Protein AF-A0A523R966-F1 (afdb_monomer_lite)

Foldseek 3Di:
DACVVQQQPQPCVVCVVQVVLCVLCVVVPNVLVPDPLSRDGNVCSLQFLDCDPVRSVVSSVVSVCSVPVVDDDDDDDDPDDDDDPDDDDFPPLVVVLVVLVVLVVLVLVCLVVLLVCLVDDDPVNLVLLVLVLCCLPPSVQVPNVCLCVVQLPVVDDPPDVVSVVLVVLSVVLVVLSVQLVVCSVVVPSVSNSVSSVVNSVSVVSSVCCCVNTNSSSSRVVDDPVSSVVSNVVSVVSCVVVVVVVVSSVVSSVVSVVVD

Secondary structure (DSSP, 8-state):
--THHHHTSBHHHHHHH-HHHHHHHHHTT--TTT-S----BHHHHHHHTT--HHHHHHHHHHHHHHH-TT---------------------HHHHHHHHHHHHHHHHHHHHHHHHHHTTS-HHHHHHHHHHHHHIIIIIIIIIIIHIIIIIIGGGS-TT-HHHHHHHHHHHHHHHHHHHHHHHHHTT-HHHHHHHHHHHHHHHHHHHHHIIIIIHHHHHHHS-HHHHHHHHHHHHHHHHHHHHHHHHHHHHHHHHHHH-

pLDDT: mean 82.78, std 16.22, range [32.69, 98.56]

Sequence (259 aa):
MSIDKYLDCGIKDLLMQFPKIRELLDEIKINCAECSGGTCELRDVIEIHHIGEHDEKIHINKIIEIIYPEKITLMPRSKEKIEAPKNTYHSTPFNKLIDEHKLIKRWLLLIPKIHDFLDEEQDEVIQILSESGDFVSLYVDKYHQVKEEEHVFSVLDQKLEILKTMADEHERIRFHAEILLDAIEDNVRTAIKESLNIYKVLLSEHIIKEEEVLFPWIERHLSAAQKDDLNLKFIELETESLVLDEKYNALIEKLEKLL

Radius of gyration: 21.76 Å; chains: 1; bounding box: 48×51×62 Å

Structure (mmCIF, N/CA/C/O backbone):
data_AF-A0A523R966-F1
#
_entry.id   AF-A0A523R966-F1
#
loop_
_atom_site.group_PDB
_atom_site.id
_atom_site.type_symbol
_atom_site.label_atom_id
_atom_site.label_alt_id
_atom_site.label_comp_id
_atom_site.label_asym_id
_atom_site.label_entity_id
_atom_site.label_seq_id
_atom_site.pdbx_PDB_ins_code
_atom_site.Cartn_x
_atom_site.Cartn_y
_atom_site.Cartn_z
_atom_site.occupancy
_atom_site.B_iso_or_equiv
_atom_site.auth_seq_id
_atom_site.auth_comp_id
_atom_site.auth_asym_id
_atom_site.auth_atom_id
_atom_site.pdbx_PDB_model_num
ATOM 1 N N . MET A 1 1 ? 10.795 -21.083 -35.564 1.00 53.41 1 MET A N 1
ATOM 2 C CA . MET A 1 1 ? 9.495 -20.398 -35.397 1.00 53.41 1 MET A CA 1
ATOM 3 C C . MET A 1 1 ? 9.601 -19.610 -34.118 1.00 53.41 1 MET A C 1
ATOM 5 O O . MET A 1 1 ? 10.226 -20.119 -33.197 1.00 53.41 1 MET A O 1
ATOM 9 N N . SER A 1 2 ? 9.093 -18.382 -34.116 1.00 66.12 2 SER A N 1
ATOM 10 C CA . SER A 1 2 ? 9.282 -17.465 -32.996 1.00 66.12 2 SER A CA 1
ATOM 11 C C . SER A 1 2 ? 8.195 -17.629 -31.936 1.00 66.12 2 SER A C 1
ATOM 13 O O . SER A 1 2 ? 7.084 -18.074 -32.246 1.00 66.12 2 SER A O 1
ATOM 15 N N . ILE A 1 3 ? 8.530 -17.254 -30.703 1.00 74.38 3 ILE A N 1
ATOM 16 C CA . ILE A 1 3 ? 7.577 -17.094 -29.603 1.00 74.38 3 ILE A CA 1
ATOM 17 C C . ILE A 1 3 ? 6.657 -15.883 -29.821 1.00 74.38 3 ILE A C 1
ATOM 19 O O . ILE A 1 3 ? 5.616 -15.822 -29.185 1.00 74.38 3 ILE A O 1
ATOM 23 N N . ASP A 1 4 ? 6.980 -14.991 -30.770 1.00 74.12 4 ASP A N 1
ATOM 24 C CA . ASP A 1 4 ? 6.290 -13.714 -31.040 1.00 74.12 4 ASP A CA 1
ATOM 25 C C . ASP A 1 4 ? 4.760 -13.800 -31.053 1.00 74.12 4 ASP A C 1
ATOM 27 O O . ASP A 1 4 ? 4.089 -12.910 -30.551 1.00 74.12 4 ASP A O 1
ATOM 31 N N . LYS A 1 5 ? 4.186 -14.893 -31.578 1.00 78.38 5 LYS A N 1
ATOM 32 C CA . LYS A 1 5 ? 2.726 -15.087 -31.623 1.00 78.38 5 LYS A CA 1
ATOM 33 C C . LYS A 1 5 ? 2.080 -15.201 -30.228 1.00 78.38 5 LYS A C 1
ATOM 35 O O . LYS A 1 5 ? 0.884 -14.970 -30.100 1.00 78.38 5 LYS A O 1
ATOM 40 N N . TYR A 1 6 ? 2.848 -15.606 -29.223 1.00 79.44 6 TYR A N 1
ATOM 41 C CA . TYR A 1 6 ? 2.395 -15.830 -27.851 1.00 79.44 6 TYR A CA 1
ATOM 42 C C . TYR A 1 6 ? 2.819 -14.719 -26.892 1.00 79.44 6 TYR A C 1
ATOM 44 O O . TYR A 1 6 ? 2.379 -14.744 -25.748 1.00 79.44 6 TYR A O 1
ATOM 52 N N . LEU A 1 7 ? 3.655 -13.768 -27.331 1.00 77.19 7 LEU A N 1
ATOM 53 C CA . LEU A 1 7 ? 4.107 -12.662 -26.481 1.00 77.19 7 LEU A CA 1
ATOM 54 C C . LEU A 1 7 ? 2.932 -11.821 -25.978 1.00 77.19 7 LEU A C 1
ATOM 56 O O . LEU A 1 7 ? 2.942 -11.436 -24.818 1.00 77.19 7 LEU A O 1
ATOM 60 N N . ASP A 1 8 ? 1.911 -11.643 -26.816 1.00 80.75 8 ASP A N 1
ATOM 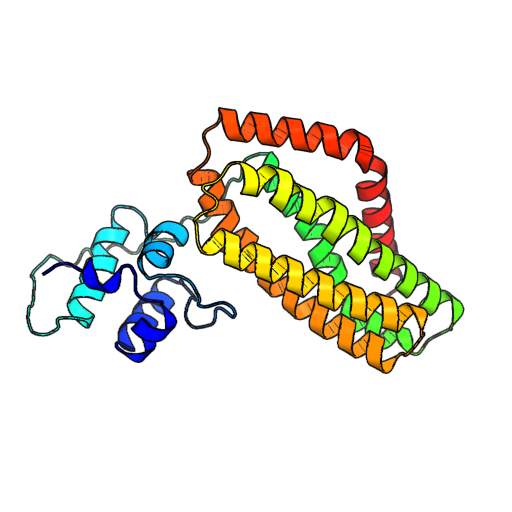61 C CA . ASP A 1 8 ? 0.718 -10.834 -26.524 1.00 80.75 8 ASP A CA 1
ATOM 62 C C . ASP A 1 8 ? -0.442 -11.687 -25.966 1.00 80.75 8 ASP A C 1
ATOM 64 O O . ASP A 1 8 ? -1.598 -11.275 -25.946 1.00 80.75 8 ASP A O 1
ATOM 68 N N . CYS A 1 9 ? -0.183 -12.947 -25.594 1.00 80.88 9 CYS A N 1
ATOM 69 C CA . CYS A 1 9 ? -1.191 -13.795 -24.960 1.00 80.88 9 CYS A CA 1
ATOM 70 C C . CYS A 1 9 ? -1.189 -13.578 -23.447 1.00 80.88 9 CYS A C 1
ATOM 72 O O . CYS A 1 9 ? -0.128 -13.594 -22.819 1.00 80.88 9 CYS A O 1
ATOM 74 N N . GLY A 1 10 ? -2.384 -13.486 -22.859 1.00 83.25 10 GLY A N 1
ATOM 75 C CA . GLY A 1 10 ? -2.555 -13.464 -21.410 1.00 83.25 10 GLY A CA 1
ATOM 76 C C . GLY A 1 10 ? -1.971 -14.719 -20.761 1.00 83.25 10 GLY A C 1
ATOM 77 O O . GLY A 1 10 ? -2.195 -15.846 -21.224 1.00 83.25 10 GLY A O 1
ATOM 78 N N . ILE A 1 11 ? -1.221 -14.539 -19.674 1.00 82.19 11 ILE A N 1
ATOM 79 C CA . ILE A 1 11 ? -0.453 -15.627 -19.067 1.00 82.19 11 ILE A CA 1
ATOM 80 C C . ILE A 1 11 ? -1.355 -16.771 -18.591 1.00 82.19 11 ILE A C 1
ATOM 82 O O . ILE A 1 11 ? -1.025 -17.934 -18.805 1.00 82.19 11 ILE A O 1
ATOM 86 N N . LYS A 1 12 ? -2.538 -16.481 -18.033 1.00 81.69 12 LYS A N 1
ATOM 87 C CA . LYS A 1 12 ? -3.487 -17.516 -17.581 1.00 81.69 12 LYS A CA 1
ATOM 88 C C . LYS A 1 12 ? -3.983 -18.394 -18.737 1.00 81.69 12 LYS A C 1
ATOM 90 O O . LYS A 1 12 ? -4.021 -19.617 -18.595 1.00 81.69 12 LYS A O 1
ATOM 95 N N . ASP A 1 13 ? -4.279 -17.802 -19.892 1.00 82.38 13 ASP A N 1
ATOM 96 C CA . ASP A 1 13 ? -4.692 -18.544 -21.090 1.00 82.38 13 ASP A CA 1
ATOM 97 C C . ASP A 1 13 ? -3.561 -19.410 -21.639 1.00 82.38 13 ASP A C 1
ATOM 99 O O . ASP A 1 13 ? -3.782 -20.551 -22.059 1.00 82.38 13 ASP A O 1
ATOM 103 N N . LEU A 1 14 ? -2.333 -18.892 -21.591 1.00 83.50 14 LEU A N 1
ATOM 104 C CA . LEU A 1 14 ? -1.149 -19.631 -21.999 1.00 83.50 14 LEU A CA 1
ATOM 105 C C . LEU A 1 14 ? -0.873 -20.819 -21.066 1.00 83.50 14 LEU A C 1
ATOM 107 O O . LEU A 1 14 ? -0.573 -21.909 -21.548 1.00 83.50 14 LEU A O 1
ATOM 111 N N . LEU A 1 15 ? -1.030 -20.644 -19.751 1.00 84.25 15 LEU A N 1
ATOM 112 C CA . LEU A 1 15 ? -0.873 -21.715 -18.761 1.00 84.25 15 LEU A CA 1
ATOM 113 C C . LEU A 1 15 ? -1.950 -22.802 -18.895 1.00 84.25 15 LEU A C 1
ATOM 115 O O . LEU A 1 15 ? -1.654 -23.978 -18.683 1.00 84.25 15 LEU A O 1
ATOM 119 N N . MET A 1 16 ? -3.176 -22.442 -19.292 1.00 83.00 16 MET A N 1
ATOM 120 C CA . MET A 1 16 ? -4.228 -23.418 -19.606 1.00 83.00 16 MET A CA 1
ATOM 121 C C . MET A 1 16 ? -3.904 -24.230 -20.866 1.00 83.00 16 MET A C 1
ATOM 123 O O . MET A 1 16 ? -4.125 -25.441 -20.896 1.00 83.00 16 MET A O 1
ATOM 127 N N . GLN A 1 17 ? -3.362 -23.579 -21.899 1.00 84.44 17 GLN A N 1
ATOM 128 C CA . GLN A 1 17 ? -2.974 -24.238 -23.151 1.00 84.44 17 GLN A CA 1
ATOM 129 C C . GLN A 1 17 ? -1.703 -25.084 -23.002 1.00 84.44 17 GLN A C 1
ATOM 131 O O . GLN A 1 17 ? -1.598 -26.156 -23.600 1.00 84.44 17 GLN A O 1
ATOM 136 N N . PHE A 1 18 ? -0.754 -24.633 -22.180 1.00 85.38 18 PHE A N 1
ATOM 137 C CA . PHE A 1 18 ? 0.543 -25.271 -21.975 1.00 85.38 18 PHE A CA 1
ATOM 138 C C . PHE A 1 18 ? 0.865 -25.406 -20.474 1.00 85.38 18 PHE A C 1
ATOM 140 O O . PHE A 1 18 ? 1.711 -24.675 -19.955 1.00 85.38 18 PHE A O 1
ATOM 147 N N . PRO A 1 19 ? 0.277 -26.389 -19.763 1.00 85.00 19 PRO A N 1
ATOM 148 C CA . PRO A 1 19 ? 0.449 -26.536 -18.312 1.00 85.00 19 PRO A CA 1
ATOM 149 C C . PRO A 1 19 ? 1.903 -26.675 -17.846 1.00 85.00 19 PRO A C 1
ATOM 151 O O . PRO A 1 19 ? 2.242 -26.249 -16.750 1.00 85.00 19 PRO A O 1
ATOM 154 N N . LYS A 1 20 ? 2.794 -27.206 -18.693 1.00 82.88 20 LYS A N 1
ATOM 155 C CA . LYS A 1 20 ? 4.232 -27.317 -18.393 1.00 82.88 20 LYS A CA 1
ATOM 156 C C . LYS A 1 20 ? 4.949 -25.969 -18.282 1.00 82.88 20 LYS A C 1
ATOM 158 O O . LYS A 1 20 ? 6.009 -25.905 -17.671 1.00 82.88 20 LYS A O 1
ATOM 163 N N . ILE A 1 21 ? 4.396 -24.898 -18.859 1.00 81.50 21 ILE A N 1
ATOM 164 C CA . ILE A 1 21 ? 4.927 -23.545 -18.651 1.00 81.50 21 ILE A CA 1
ATOM 165 C C . ILE A 1 21 ? 4.756 -23.151 -17.180 1.00 81.50 21 ILE A C 1
ATOM 167 O O . ILE A 1 21 ? 5.641 -22.506 -16.636 1.00 81.50 21 ILE A O 1
ATOM 171 N N . ARG A 1 22 ? 3.688 -23.606 -16.507 1.00 79.75 22 ARG A N 1
ATOM 172 C CA . ARG A 1 22 ? 3.477 -23.345 -15.078 1.00 79.75 22 ARG A CA 1
ATOM 173 C C . ARG A 1 22 ? 4.619 -23.898 -14.237 1.00 79.75 22 ARG A C 1
ATOM 175 O O . ARG A 1 22 ? 5.215 -23.157 -13.476 1.00 79.75 22 ARG A O 1
ATOM 182 N N . GLU A 1 23 ? 4.956 -25.169 -14.444 1.00 79.25 23 GLU A N 1
ATOM 183 C CA . GLU A 1 23 ? 6.054 -25.832 -13.728 1.00 79.25 23 GLU A CA 1
ATOM 184 C C . GLU A 1 23 ? 7.379 -25.087 -13.932 1.00 79.25 23 GLU A C 1
ATOM 186 O O . GLU A 1 23 ? 8.130 -24.881 -12.984 1.00 79.25 23 GLU A O 1
ATOM 191 N N . LEU A 1 24 ? 7.641 -24.624 -15.160 1.00 78.31 24 LEU A N 1
ATOM 192 C CA . LEU A 1 24 ? 8.830 -23.834 -15.466 1.00 78.31 24 LEU A CA 1
ATOM 193 C C . LEU A 1 24 ? 8.841 -22.485 -14.735 1.00 78.31 24 LEU A C 1
ATOM 195 O O . LEU A 1 24 ? 9.894 -22.096 -14.239 1.00 78.31 24 LEU A O 1
ATOM 199 N N . LEU A 1 25 ? 7.710 -21.773 -14.692 1.00 76.62 25 LEU A N 1
ATOM 200 C CA . LEU A 1 25 ? 7.591 -20.495 -13.985 1.00 76.62 25 LEU A CA 1
ATOM 201 C C . LEU A 1 25 ? 7.743 -20.680 -12.466 1.00 76.62 25 LEU A C 1
ATOM 203 O O . LEU A 1 25 ? 8.483 -19.926 -11.836 1.00 76.62 25 LEU A O 1
ATOM 207 N N . ASP A 1 26 ? 7.150 -21.734 -11.901 1.00 75.44 26 ASP A N 1
ATOM 208 C CA . ASP A 1 26 ? 7.287 -22.087 -10.484 1.00 75.44 26 ASP A CA 1
ATOM 209 C C . ASP A 1 26 ? 8.757 -22.427 -10.135 1.00 75.44 26 ASP A C 1
ATOM 211 O O . ASP A 1 26 ? 9.286 -21.974 -9.116 1.00 75.44 26 ASP A O 1
ATOM 215 N N . GLU A 1 27 ? 9.468 -23.164 -11.005 1.00 74.38 27 GLU A N 1
ATOM 216 C CA . GLU A 1 27 ? 10.897 -23.499 -10.838 1.00 74.38 27 GLU A CA 1
ATOM 217 C C . GLU A 1 27 ? 11.798 -22.259 -10.756 1.00 74.38 27 GLU A C 1
ATOM 219 O O . GLU A 1 27 ? 12.788 -22.252 -10.017 1.00 74.38 27 GLU A O 1
ATOM 224 N N . ILE A 1 28 ? 11.459 -21.213 -11.510 1.00 71.12 28 ILE A N 1
ATOM 225 C CA . ILE A 1 28 ? 12.211 -19.951 -11.564 1.00 71.12 28 ILE A CA 1
ATOM 226 C C . ILE A 1 28 ? 11.629 -18.890 -10.621 1.00 71.12 28 ILE A C 1
ATOM 228 O O . ILE A 1 28 ? 12.075 -17.745 -10.642 1.00 71.12 28 ILE A O 1
ATOM 232 N N . LYS A 1 29 ? 10.696 -19.295 -9.744 1.00 69.62 29 LYS A N 1
ATOM 233 C CA . LYS A 1 29 ? 10.049 -18.478 -8.705 1.00 69.62 29 LYS A CA 1
ATOM 234 C C . LYS A 1 29 ? 9.235 -17.300 -9.241 1.00 69.62 29 LYS A C 1
ATOM 236 O O . LYS A 1 29 ? 9.132 -16.262 -8.592 1.00 69.62 29 LYS A O 1
ATOM 241 N N . ILE A 1 30 ? 8.639 -17.471 -10.414 1.00 71.75 30 ILE A N 1
ATOM 242 C CA . ILE A 1 30 ? 7.684 -16.534 -10.997 1.00 71.75 30 ILE A CA 1
ATOM 243 C C . ILE A 1 30 ? 6.276 -17.079 -10.739 1.00 71.75 30 ILE A C 1
ATOM 245 O O . ILE A 1 30 ? 5.761 -17.909 -11.484 1.00 71.75 30 ILE A O 1
ATOM 249 N N . ASN A 1 31 ? 5.624 -16.595 -9.681 1.00 66.75 31 ASN A N 1
ATOM 250 C CA . ASN A 1 31 ? 4.317 -17.099 -9.238 1.00 66.75 31 ASN A CA 1
ATOM 251 C C . ASN A 1 31 ? 3.131 -16.477 -10.007 1.00 66.75 31 ASN A C 1
ATOM 253 O O . ASN A 1 31 ? 2.102 -16.127 -9.429 1.00 66.75 31 ASN A O 1
ATOM 257 N N . CYS A 1 32 ? 3.227 -16.351 -11.335 1.00 68.88 32 CYS A N 1
ATOM 258 C CA . CYS A 1 32 ? 2.138 -15.795 -12.154 1.00 68.88 32 CYS A CA 1
ATOM 259 C C . CYS A 1 32 ? 0.856 -16.643 -12.109 1.00 68.88 32 CYS A C 1
ATOM 261 O O . CYS A 1 32 ? -0.232 -16.130 -12.363 1.00 68.88 32 CYS A O 1
ATOM 263 N N . ALA A 1 33 ? 0.965 -17.934 -11.785 1.00 60.59 33 ALA A N 1
ATOM 264 C CA . ALA A 1 33 ? -0.179 -18.838 -11.720 1.00 60.59 33 ALA A CA 1
ATOM 265 C C . ALA A 1 33 ? -1.060 -18.636 -10.476 1.00 60.59 33 ALA A C 1
ATOM 267 O O . ALA A 1 33 ? -2.240 -18.982 -10.505 1.00 60.59 33 ALA A O 1
ATOM 268 N N . GLU A 1 34 ? -0.494 -18.083 -9.402 1.00 60.97 34 GLU A N 1
ATOM 269 C CA . GLU A 1 34 ? -1.201 -17.762 -8.154 1.00 60.97 34 GLU A CA 1
ATOM 270 C C . GLU A 1 34 ? -1.518 -16.263 -8.045 1.00 60.97 34 GLU A C 1
ATOM 272 O O . GLU A 1 34 ? -2.187 -15.832 -7.111 1.00 60.97 34 GLU A O 1
ATOM 277 N N . CYS A 1 35 ? -1.100 -15.465 -9.034 1.00 65.31 35 CYS A N 1
ATOM 278 C CA . CYS A 1 35 ? -1.387 -14.040 -9.091 1.00 65.31 35 CYS A CA 1
ATOM 279 C C . CYS A 1 35 ? -2.896 -13.784 -9.267 1.00 65.31 35 CYS A C 1
ATOM 281 O O . CYS A 1 35 ? -3.527 -14.203 -10.252 1.00 65.31 35 CYS A O 1
ATOM 283 N N . SER A 1 36 ? -3.469 -13.052 -8.308 1.00 56.34 36 SER A N 1
ATOM 284 C CA . SER A 1 36 ? -4.887 -12.692 -8.266 1.00 56.34 36 SER A CA 1
ATOM 285 C C . SER A 1 36 ? -5.320 -11.877 -9.494 1.00 56.34 36 SER A C 1
ATOM 287 O O . SER A 1 36 ? -6.385 -12.161 -10.043 1.00 56.34 36 SER A O 1
ATOM 289 N N . GLY A 1 37 ? -4.457 -10.999 -10.021 1.00 60.28 37 GLY A N 1
ATOM 290 C CA . GLY A 1 37 ? -4.681 -10.280 -11.284 1.00 60.28 37 GLY A CA 1
ATOM 291 C C . GLY A 1 37 ? -4.644 -11.215 -12.497 1.00 60.28 37 GLY A C 1
ATOM 292 O O . GLY A 1 37 ? -5.665 -11.530 -13.105 1.00 60.28 37 GLY A O 1
ATOM 293 N N . GLY A 1 38 ? -3.470 -11.760 -12.824 1.00 61.53 38 GLY A N 1
ATOM 294 C CA . GLY A 1 38 ? -3.274 -12.659 -13.975 1.00 61.53 38 GLY A CA 1
ATOM 295 C C . GLY A 1 38 ? -3.717 -12.093 -15.327 1.00 61.53 38 GLY A C 1
ATOM 296 O O . GLY A 1 38 ? -4.099 -12.856 -16.213 1.00 61.53 38 GLY A O 1
ATOM 297 N N . THR A 1 39 ? -3.674 -10.772 -15.441 1.00 70.19 39 THR A N 1
ATOM 298 C CA . THR A 1 39 ? -3.916 -9.961 -16.639 1.00 70.19 39 THR A CA 1
ATOM 299 C C . THR A 1 39 ? -2.656 -9.787 -17.485 1.00 70.19 39 THR A C 1
ATOM 301 O O . THR A 1 39 ? -2.770 -9.435 -18.651 1.00 70.19 39 THR A O 1
ATOM 304 N N . CYS A 1 40 ? -1.473 -10.065 -16.927 1.00 73.81 40 CYS A N 1
ATOM 305 C CA . CYS A 1 40 ? -0.193 -9.882 -17.609 1.00 73.81 40 CYS A CA 1
ATOM 306 C C . CYS A 1 40 ? -0.101 -10.694 -18.906 1.00 73.81 40 CYS A C 1
ATOM 308 O O . CYS A 1 40 ? -0.476 -11.875 -18.944 1.00 73.81 40 CYS A O 1
ATOM 310 N N . GLU A 1 41 ? 0.481 -10.090 -19.939 1.00 83.25 41 GLU A N 1
ATOM 311 C CA . GLU A 1 41 ? 0.877 -10.798 -21.151 1.00 83.25 41 GLU A CA 1
ATOM 312 C C . GLU A 1 41 ? 2.196 -11.556 -20.927 1.00 83.25 41 GLU A C 1
ATOM 314 O O . GLU A 1 41 ? 2.965 -11.271 -20.005 1.00 83.25 41 GLU A O 1
ATOM 319 N N . LEU A 1 42 ? 2.502 -12.539 -21.777 1.00 78.38 42 LEU A N 1
ATOM 320 C CA . LEU A 1 42 ? 3.764 -13.279 -21.678 1.00 78.38 42 LEU A CA 1
ATOM 321 C C . LEU A 1 42 ? 4.994 -12.362 -21.794 1.00 78.38 42 LEU A C 1
ATOM 323 O O . LEU A 1 42 ? 5.988 -12.601 -21.107 1.00 78.38 42 LEU A O 1
ATOM 327 N N . ARG A 1 43 ? 4.935 -11.322 -22.639 1.00 75.81 43 ARG A N 1
ATOM 328 C CA . ARG A 1 43 ? 5.999 -10.307 -22.735 1.00 75.81 43 ARG A CA 1
ATOM 329 C C . ARG A 1 43 ? 6.264 -9.630 -21.394 1.00 75.81 43 ARG A C 1
ATOM 331 O O . ARG A 1 43 ? 7.419 -9.528 -20.993 1.00 75.81 43 ARG A O 1
ATOM 338 N N . ASP A 1 44 ? 5.200 -9.280 -20.677 1.00 75.06 44 ASP A N 1
ATOM 339 C CA . ASP A 1 44 ? 5.279 -8.614 -19.382 1.00 75.06 44 ASP A CA 1
ATOM 340 C C . ASP A 1 44 ? 5.883 -9.566 -18.357 1.00 75.06 44 ASP A C 1
ATOM 342 O O . ASP A 1 44 ? 6.736 -9.181 -17.567 1.00 75.06 44 ASP A O 1
ATOM 346 N N . VAL A 1 45 ? 5.518 -10.850 -18.408 1.00 74.75 45 VAL A N 1
ATOM 347 C CA . VAL A 1 45 ? 6.089 -11.849 -17.500 1.00 74.75 45 VAL A CA 1
ATOM 348 C C . VAL A 1 45 ? 7.605 -11.979 -17.682 1.00 74.75 45 VAL A C 1
ATOM 350 O O . VAL A 1 45 ? 8.338 -12.074 -16.698 1.00 74.75 45 VAL A O 1
ATOM 353 N N . ILE A 1 46 ? 8.080 -11.961 -18.929 1.00 72.12 46 ILE A N 1
ATOM 354 C CA . ILE A 1 46 ? 9.508 -12.063 -19.260 1.00 72.12 46 ILE A CA 1
ATOM 355 C C . ILE A 1 46 ? 10.259 -10.785 -18.856 1.00 72.12 46 ILE A C 1
ATOM 357 O O . ILE A 1 46 ? 11.325 -10.867 -18.243 1.00 72.12 46 ILE A O 1
ATOM 361 N N . GLU A 1 47 ? 9.700 -9.614 -19.171 1.00 71.75 47 GLU A N 1
ATOM 362 C CA . GLU A 1 47 ? 10.345 -8.316 -18.951 1.00 71.75 47 GLU A CA 1
ATOM 363 C C . GLU A 1 47 ? 10.332 -7.892 -17.471 1.00 71.75 47 GLU A C 1
ATOM 365 O O . GLU A 1 47 ? 11.336 -7.403 -16.940 1.00 71.75 47 GLU A O 1
ATOM 370 N N . ILE A 1 48 ? 9.211 -8.104 -16.779 1.00 68.25 48 ILE A N 1
ATOM 371 C CA . ILE A 1 48 ? 8.976 -7.573 -15.433 1.00 68.25 48 ILE A CA 1
ATOM 372 C C . ILE A 1 48 ? 9.668 -8.425 -14.368 1.00 68.25 48 ILE A C 1
ATOM 374 O O . ILE A 1 48 ? 10.394 -7.894 -13.521 1.00 68.25 48 ILE A O 1
ATOM 378 N N . HIS A 1 49 ? 9.528 -9.751 -14.443 1.00 65.00 49 HIS A N 1
ATOM 379 C CA . HIS A 1 49 ? 10.057 -10.663 -13.422 1.00 65.00 49 HIS A CA 1
ATOM 380 C C . HIS A 1 49 ? 11.555 -10.973 -13.559 1.00 65.00 49 HIS A C 1
ATOM 382 O O . HIS A 1 49 ? 12.089 -11.765 -12.787 1.00 65.00 49 HIS A O 1
ATOM 388 N N . HIS A 1 50 ? 12.238 -10.327 -14.506 1.00 62.81 50 HIS A N 1
ATOM 389 C CA . HIS A 1 50 ? 13.687 -10.375 -14.690 1.00 62.81 50 HIS A CA 1
ATOM 390 C C . HIS A 1 50 ? 14.289 -11.772 -14.586 1.00 62.81 50 HIS A C 1
ATOM 392 O O . HIS A 1 50 ? 15.067 -12.113 -13.691 1.00 62.81 50 HIS A O 1
ATOM 398 N N . ILE A 1 51 ? 13.992 -12.557 -15.604 1.00 56.78 51 ILE A N 1
ATOM 399 C CA . ILE A 1 51 ? 14.868 -13.646 -15.971 1.00 56.78 51 ILE A CA 1
ATOM 400 C C . ILE A 1 51 ? 16.134 -12.970 -16.538 1.00 56.78 51 ILE A C 1
ATOM 402 O O . ILE A 1 51 ? 16.045 -12.345 -17.586 1.00 56.78 51 ILE A O 1
ATOM 406 N N . GLY A 1 52 ? 17.280 -12.985 -15.843 1.00 50.19 52 GLY A N 1
ATOM 407 C CA . GLY A 1 52 ? 18.478 -12.223 -16.259 1.00 50.19 52 GLY A CA 1
ATOM 408 C C . GLY A 1 52 ? 18.875 -12.448 -17.731 1.00 50.19 52 GLY A C 1
ATOM 409 O O . GLY A 1 52 ? 18.565 -13.494 -18.280 1.00 50.19 52 GLY A O 1
ATOM 410 N N . GLU A 1 53 ? 19.587 -11.523 -18.394 1.00 47.91 53 GLU A N 1
ATOM 411 C CA . GLU A 1 53 ? 19.812 -11.554 -19.868 1.00 47.91 53 GLU A CA 1
ATOM 412 C C . GLU A 1 53 ? 20.336 -12.898 -20.434 1.00 47.91 53 GLU A C 1
ATOM 414 O O . GLU A 1 53 ? 20.063 -13.269 -21.581 1.00 47.91 53 GLU A O 1
ATOM 419 N N . HIS A 1 54 ? 21.119 -13.640 -19.645 1.00 47.75 54 HIS A N 1
ATOM 420 C CA . HIS A 1 54 ? 21.602 -14.974 -20.010 1.00 47.75 54 HIS A CA 1
ATOM 421 C C . HIS A 1 54 ? 20.536 -16.067 -19.803 1.00 47.75 54 HIS A C 1
ATOM 423 O O . HIS A 1 54 ? 20.447 -17.017 -20.584 1.00 47.75 54 HIS A O 1
ATOM 429 N N . ASP A 1 55 ? 19.699 -15.911 -18.783 1.00 58.09 55 ASP A N 1
ATOM 430 C CA . ASP A 1 55 ? 18.621 -16.820 -18.409 1.00 58.09 55 ASP A CA 1
ATOM 431 C C . ASP A 1 55 ? 17.365 -16.594 -19.262 1.00 58.09 55 ASP A C 1
ATOM 433 O O . ASP A 1 55 ? 16.636 -17.547 -19.536 1.00 58.09 55 ASP A O 1
ATOM 437 N N . GLU A 1 56 ? 17.147 -15.371 -19.761 1.00 61.31 56 GLU A N 1
ATOM 438 C CA . GLU A 1 56 ? 15.981 -14.984 -20.559 1.00 61.31 56 GLU A CA 1
ATOM 439 C C . GLU A 1 56 ? 15.923 -15.839 -21.823 1.00 61.31 56 GLU A C 1
ATOM 441 O O . GLU A 1 56 ? 14.929 -16.504 -22.108 1.00 61.31 56 GLU A O 1
ATOM 446 N N . LYS A 1 57 ? 17.059 -15.949 -22.521 1.00 65.00 57 LYS A N 1
ATOM 447 C CA . LYS A 1 57 ? 17.202 -16.817 -23.695 1.00 65.00 57 LYS A CA 1
ATOM 448 C C . LYS A 1 57 ? 16.993 -18.286 -23.348 1.00 65.00 57 LYS A C 1
ATOM 450 O O . LYS A 1 57 ? 16.418 -19.019 -24.149 1.00 65.00 57 LYS A O 1
ATOM 455 N N . ILE A 1 58 ? 17.454 -18.740 -22.182 1.00 65.56 58 ILE A N 1
ATOM 456 C CA . ILE A 1 58 ? 17.281 -20.132 -21.749 1.00 65.56 58 ILE A CA 1
ATOM 457 C C . ILE A 1 58 ? 15.801 -20.416 -21.487 1.00 65.56 58 ILE A C 1
ATOM 459 O O . ILE A 1 58 ? 15.293 -21.444 -21.929 1.00 65.56 58 ILE A O 1
ATOM 463 N N . HIS A 1 59 ? 15.097 -19.531 -20.787 1.00 71.06 59 HIS A N 1
ATOM 464 C CA . HIS A 1 59 ? 13.698 -19.734 -20.421 1.00 71.06 59 HIS A CA 1
ATOM 465 C C . HIS A 1 59 ? 12.762 -19.522 -21.612 1.00 71.06 59 HIS A C 1
ATOM 467 O O . HIS A 1 59 ? 11.892 -20.362 -21.822 1.00 71.06 59 HIS A O 1
ATOM 473 N N . ILE A 1 60 ? 13.012 -18.529 -22.475 1.00 72.44 60 ILE A N 1
ATOM 474 C CA . ILE A 1 60 ? 12.322 -18.389 -23.768 1.00 72.44 60 ILE A CA 1
ATOM 475 C C . ILE A 1 60 ? 12.495 -19.662 -24.601 1.00 72.44 60 ILE A C 1
ATOM 477 O O . ILE A 1 60 ? 11.517 -20.182 -25.136 1.00 72.44 60 ILE A O 1
ATOM 481 N N . ASN A 1 61 ? 13.707 -20.224 -24.671 1.00 71.69 61 ASN A N 1
ATOM 482 C CA . ASN A 1 61 ? 13.934 -21.474 -25.397 1.00 71.69 61 ASN A CA 1
ATOM 483 C C . ASN A 1 61 ? 13.201 -22.664 -24.763 1.00 71.69 61 ASN A C 1
ATOM 485 O O . ASN A 1 61 ? 12.599 -23.447 -25.492 1.00 71.69 61 ASN A O 1
ATOM 489 N N . LYS A 1 62 ? 13.175 -22.784 -23.429 1.00 75.19 62 LYS A N 1
ATOM 490 C CA . LYS A 1 62 ? 12.380 -23.818 -22.741 1.00 75.19 62 LYS A CA 1
ATOM 491 C C . LYS A 1 62 ? 10.877 -23.658 -23.007 1.00 75.19 62 LYS A C 1
ATOM 493 O O . LYS A 1 62 ? 10.194 -24.653 -23.233 1.00 75.19 62 LYS A O 1
ATOM 498 N N . ILE A 1 63 ? 10.360 -22.427 -23.038 1.00 77.00 63 ILE A N 1
ATOM 499 C CA . ILE A 1 63 ? 8.962 -22.149 -23.405 1.00 77.00 63 ILE A CA 1
ATOM 500 C C . ILE A 1 63 ? 8.706 -22.558 -24.863 1.00 77.00 63 ILE A C 1
ATOM 502 O O . ILE A 1 63 ? 7.719 -23.233 -25.150 1.00 77.00 63 ILE A O 1
ATOM 506 N N . ILE A 1 64 ? 9.620 -22.233 -25.782 1.00 77.38 64 ILE A N 1
ATOM 507 C CA . ILE A 1 64 ? 9.553 -22.660 -27.187 1.00 77.38 64 ILE A CA 1
ATOM 508 C C . ILE A 1 64 ? 9.555 -24.191 -27.304 1.00 77.38 64 ILE A C 1
ATOM 510 O O . ILE A 1 64 ? 8.774 -24.723 -28.089 1.00 77.38 64 ILE A O 1
ATOM 514 N N . GLU A 1 65 ? 10.375 -24.908 -26.530 1.00 79.31 65 GLU A N 1
ATOM 515 C CA . GLU A 1 65 ? 10.393 -26.381 -26.503 1.00 79.31 65 GLU A CA 1
ATOM 516 C C . GLU A 1 65 ? 9.069 -26.972 -26.005 1.00 79.31 65 GLU A C 1
ATOM 518 O O . GLU A 1 65 ? 8.595 -27.970 -26.549 1.00 79.31 65 GLU A O 1
ATOM 523 N N . ILE A 1 66 ? 8.444 -26.348 -25.001 1.00 81.12 66 ILE A N 1
ATOM 524 C CA . ILE A 1 66 ? 7.136 -26.769 -24.485 1.00 81.12 66 ILE A CA 1
ATOM 525 C C . ILE A 1 66 ? 6.036 -26.556 -25.536 1.00 81.12 66 ILE A C 1
ATOM 527 O O . ILE A 1 66 ? 5.190 -27.433 -25.719 1.00 81.12 66 ILE A O 1
ATOM 531 N N . ILE A 1 67 ? 6.056 -25.417 -26.236 1.00 80.00 67 ILE A N 1
ATOM 532 C CA . ILE A 1 67 ? 5.058 -25.058 -27.256 1.00 80.00 67 ILE A CA 1
ATOM 533 C C . ILE A 1 67 ? 5.265 -25.860 -28.554 1.00 80.00 67 ILE A C 1
ATOM 535 O O . ILE A 1 67 ? 4.298 -26.213 -29.232 1.00 80.00 67 ILE A O 1
ATOM 539 N N . TYR A 1 68 ? 6.515 -26.176 -28.907 1.00 79.62 68 TYR A N 1
ATOM 540 C CA . TYR A 1 68 ? 6.894 -26.861 -30.147 1.00 79.62 68 TYR A CA 1
ATOM 541 C C . TYR A 1 68 ? 7.756 -28.120 -29.882 1.00 79.62 68 TYR A C 1
ATOM 543 O O . TYR A 1 68 ? 8.917 -28.172 -30.301 1.00 79.62 68 TYR A O 1
ATOM 551 N N . PRO A 1 69 ? 7.197 -29.182 -29.265 1.00 65.62 69 PRO A N 1
ATOM 552 C CA . PRO A 1 69 ? 7.956 -30.355 -28.800 1.00 65.62 69 PRO A CA 1
ATOM 553 C C . PRO A 1 69 ? 8.578 -31.208 -29.922 1.00 65.62 69 PRO A C 1
ATOM 555 O O . PRO A 1 69 ? 9.484 -32.001 -29.680 1.00 65.62 69 PRO A O 1
ATOM 558 N N . GLU A 1 70 ? 8.122 -31.041 -31.164 1.00 59.22 70 GLU A N 1
ATOM 559 C CA . GLU A 1 70 ? 8.562 -31.798 -32.350 1.00 59.22 70 GLU A CA 1
ATOM 560 C C . GLU A 1 70 ? 9.930 -31.336 -32.906 1.00 59.22 70 GLU A C 1
ATOM 562 O O . GLU A 1 70 ? 10.437 -31.907 -33.873 1.00 59.22 70 GLU A O 1
ATOM 567 N N . LYS A 1 71 ? 10.547 -30.286 -32.341 1.00 59.62 71 LYS A N 1
ATOM 568 C CA . LYS A 1 71 ? 11.824 -29.733 -32.823 1.00 59.62 71 LYS A CA 1
ATOM 569 C C . LYS A 1 71 ? 12.848 -29.633 -31.698 1.00 59.62 71 LYS A C 1
ATOM 571 O O . LYS A 1 71 ? 12.969 -28.614 -31.035 1.00 59.62 71 LYS A O 1
ATOM 576 N N . ILE A 1 72 ? 13.631 -30.694 -31.533 1.00 45.19 72 ILE A N 1
ATOM 577 C CA . ILE A 1 72 ? 14.793 -30.716 -30.638 1.00 45.19 72 ILE A CA 1
ATOM 578 C C . ILE A 1 72 ? 15.879 -29.802 -31.224 1.00 45.19 72 ILE A C 1
ATOM 580 O O . ILE A 1 72 ? 16.573 -30.179 -32.171 1.00 45.19 72 ILE A O 1
ATOM 584 N N . THR A 1 73 ? 16.048 -28.605 -30.667 1.00 43.44 73 THR A N 1
ATOM 585 C CA . THR A 1 73 ? 17.240 -27.778 -30.901 1.00 43.44 73 THR A CA 1
ATOM 586 C C . THR A 1 73 ? 18.299 -28.123 -29.856 1.00 43.44 73 THR A C 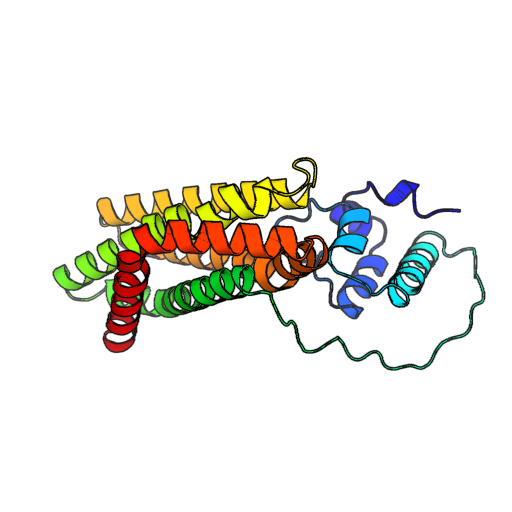1
ATOM 588 O O . THR A 1 73 ? 18.140 -27.864 -28.672 1.00 43.44 73 THR A O 1
ATOM 591 N N . LEU A 1 74 ? 19.390 -28.748 -30.300 1.00 41.12 74 LEU A N 1
ATOM 592 C CA . LEU A 1 74 ? 20.555 -29.081 -29.478 1.00 41.12 74 LEU A CA 1
ATOM 593 C C . LEU A 1 74 ? 21.295 -27.809 -29.031 1.00 41.12 74 LEU A C 1
ATOM 595 O O . LEU A 1 74 ? 21.882 -27.131 -29.872 1.00 41.12 74 LEU A O 1
ATOM 599 N N . MET A 1 75 ? 21.370 -27.551 -27.722 1.00 40.03 75 MET A N 1
ATOM 600 C CA . MET A 1 75 ? 22.427 -26.731 -27.108 1.00 40.03 75 MET A CA 1
ATOM 601 C C . MET A 1 75 ? 22.879 -27.314 -25.755 1.00 40.03 75 MET A C 1
ATOM 603 O O . MET A 1 75 ? 22.133 -28.062 -25.116 1.00 40.03 75 MET A O 1
ATOM 607 N N . PRO A 1 76 ? 24.143 -27.072 -25.352 1.00 36.25 76 PRO A N 1
ATOM 608 C CA . PRO A 1 76 ? 24.788 -27.807 -24.275 1.00 36.25 76 PRO A CA 1
ATOM 609 C C . PRO A 1 76 ? 24.215 -27.395 -22.918 1.00 36.25 76 PRO A C 1
ATOM 611 O O . PRO A 1 76 ? 24.087 -26.213 -22.618 1.00 36.25 76 PRO A O 1
ATOM 614 N N . ARG A 1 77 ? 23.912 -28.387 -22.074 1.00 34.28 77 ARG A N 1
ATOM 615 C CA . ARG A 1 77 ? 23.550 -28.171 -20.668 1.00 34.28 77 ARG A CA 1
ATOM 616 C C . ARG A 1 77 ? 24.697 -27.449 -19.953 1.00 34.28 77 ARG A C 1
ATOM 618 O O . ARG A 1 77 ? 25.695 -28.094 -19.624 1.00 34.28 77 ARG A O 1
ATOM 625 N N . SER A 1 78 ? 24.552 -26.158 -19.665 1.00 37.19 78 SER A N 1
ATOM 626 C CA . SER A 1 78 ? 25.374 -25.509 -18.646 1.00 37.19 78 SER A CA 1
ATOM 627 C C . SER A 1 78 ? 24.933 -26.039 -17.278 1.00 37.19 78 SER A C 1
ATOM 629 O O . SER A 1 78 ? 23.768 -25.972 -16.894 1.00 37.19 78 SER A O 1
ATOM 631 N N . LYS A 1 79 ? 25.865 -26.669 -16.560 1.00 33.00 79 LYS A N 1
ATOM 632 C CA . LYS A 1 79 ? 25.676 -27.143 -15.181 1.00 33.00 79 LYS A CA 1
ATOM 633 C C . LYS A 1 79 ? 26.104 -26.061 -14.192 1.00 33.00 79 LYS A C 1
ATOM 635 O O . LYS A 1 79 ? 26.943 -26.323 -13.335 1.00 33.00 79 LYS A O 1
ATOM 640 N N . GLU A 1 80 ? 25.563 -24.858 -14.306 1.00 34.75 80 GLU A N 1
ATOM 641 C CA . GLU A 1 80 ? 25.795 -23.840 -13.283 1.00 34.75 80 GLU A CA 1
ATOM 642 C C . GLU A 1 80 ? 24.539 -23.689 -12.434 1.00 34.75 80 GLU A C 1
ATOM 644 O O . GLU A 1 80 ? 23.438 -23.475 -12.933 1.00 34.75 80 GLU A O 1
ATOM 649 N N . LYS A 1 81 ? 24.708 -23.907 -11.126 1.00 35.47 81 LYS A N 1
ATOM 650 C CA . LYS A 1 81 ? 23.703 -23.563 -10.125 1.00 35.47 81 LYS A CA 1
ATOM 651 C C . LYS A 1 81 ? 23.629 -22.043 -10.084 1.00 35.47 81 LYS A C 1
ATOM 653 O O . LYS A 1 81 ? 24.587 -21.407 -9.658 1.00 35.47 81 LYS A O 1
ATOM 658 N N . ILE A 1 82 ? 22.506 -21.495 -10.523 1.00 36.00 82 ILE A N 1
ATOM 659 C CA . ILE A 1 82 ? 22.234 -20.063 -10.475 1.00 36.00 82 ILE A CA 1
ATOM 660 C C . ILE A 1 82 ? 21.739 -19.748 -9.060 1.00 36.00 82 ILE A C 1
ATOM 662 O O . ILE A 1 82 ? 20.685 -20.225 -8.636 1.00 36.00 82 ILE A O 1
ATOM 666 N N . GLU A 1 83 ? 22.534 -19.004 -8.295 1.00 32.69 83 GLU A N 1
ATOM 667 C CA . GLU A 1 83 ? 22.064 -18.374 -7.064 1.00 32.69 83 GLU A CA 1
ATOM 668 C C . GLU A 1 83 ? 21.285 -17.111 -7.437 1.00 32.69 83 GLU A C 1
ATOM 670 O O . GLU A 1 83 ? 21.806 -16.240 -8.130 1.00 32.69 83 GLU A O 1
ATOM 675 N N . ALA A 1 84 ? 20.032 -17.016 -6.981 1.00 34.50 84 ALA A N 1
ATOM 676 C CA . ALA A 1 84 ? 19.228 -15.806 -7.127 1.00 34.50 84 ALA A CA 1
ATOM 677 C C . ALA A 1 84 ? 19.984 -14.603 -6.527 1.00 34.50 84 ALA A C 1
ATOM 679 O O . ALA A 1 84 ? 20.516 -14.737 -5.415 1.00 34.50 84 ALA A O 1
ATOM 680 N N . PRO A 1 85 ? 20.044 -13.444 -7.209 1.00 38.31 85 PRO A N 1
ATOM 681 C CA . PRO A 1 85 ? 20.705 -12.266 -6.668 1.00 38.31 85 PRO A CA 1
ATOM 682 C C . PRO A 1 85 ? 20.027 -11.871 -5.352 1.00 38.31 85 PRO A C 1
ATOM 684 O O . PRO A 1 85 ? 18.850 -11.531 -5.304 1.00 38.31 85 PRO A O 1
ATOM 687 N N . LYS A 1 86 ? 20.784 -11.981 -4.260 1.00 43.78 86 LYS A N 1
ATOM 688 C CA . LYS A 1 86 ? 20.301 -11.871 -2.876 1.00 43.78 86 LYS A CA 1
ATOM 689 C C . LYS A 1 86 ? 20.484 -10.484 -2.250 1.00 43.78 86 LYS A C 1
ATOM 691 O O . LYS A 1 86 ? 20.581 -10.385 -1.035 1.00 43.78 86 LYS A O 1
ATOM 696 N N . ASN A 1 87 ? 20.547 -9.415 -3.039 1.00 42.50 87 ASN A N 1
ATOM 697 C CA . ASN A 1 87 ? 20.602 -8.057 -2.489 1.00 42.50 87 ASN A CA 1
ATOM 698 C C . ASN A 1 87 ? 19.937 -7.056 -3.434 1.00 42.50 87 ASN A C 1
ATOM 700 O O . ASN A 1 87 ? 20.540 -6.618 -4.413 1.00 42.50 87 ASN A O 1
ATOM 704 N N . THR A 1 88 ? 18.700 -6.682 -3.120 1.00 51.34 88 THR A N 1
ATOM 705 C CA . THR A 1 88 ? 17.978 -5.573 -3.745 1.00 51.34 88 THR A CA 1
ATOM 706 C C . THR A 1 88 ? 18.352 -4.277 -3.024 1.00 51.34 88 THR A C 1
ATOM 708 O O . THR A 1 88 ? 17.707 -3.851 -2.072 1.00 51.34 88 THR A O 1
ATOM 711 N N . TYR A 1 89 ? 19.456 -3.650 -3.434 1.00 60.00 89 TYR A N 1
ATOM 712 C CA . TYR A 1 89 ? 19.692 -2.256 -3.056 1.00 60.00 89 TYR A CA 1
ATOM 713 C C . TYR A 1 89 ? 18.716 -1.382 -3.847 1.00 60.00 89 TYR A C 1
ATOM 715 O O . TYR A 1 89 ? 18.858 -1.248 -5.061 1.00 60.00 89 TYR A O 1
ATOM 723 N N . HIS A 1 90 ? 17.733 -0.810 -3.159 1.00 75.25 90 HIS A N 1
ATOM 724 C CA . HIS A 1 90 ? 16.840 0.197 -3.722 1.00 75.25 90 HIS A CA 1
ATOM 725 C C . HIS A 1 90 ? 17.473 1.586 -3.607 1.00 75.25 90 HIS A C 1
ATOM 727 O O . HIS A 1 90 ? 18.239 1.857 -2.672 1.00 75.25 90 HIS A O 1
ATOM 733 N N . SER A 1 91 ? 17.164 2.476 -4.550 1.00 85.38 91 SER A N 1
ATOM 734 C CA . SER A 1 91 ? 17.514 3.889 -4.412 1.00 85.38 91 SER A CA 1
ATOM 735 C C . SER A 1 91 ? 16.699 4.543 -3.291 1.00 85.38 91 SER A C 1
ATOM 737 O O . SER A 1 91 ? 15.698 4.000 -2.820 1.00 85.38 91 SER A O 1
ATOM 739 N N . THR A 1 92 ? 17.136 5.717 -2.832 1.00 90.00 92 THR A N 1
ATOM 740 C CA . THR A 1 92 ? 16.481 6.471 -1.751 1.00 90.00 92 THR A CA 1
ATOM 741 C C . THR A 1 92 ? 14.953 6.586 -1.881 1.00 90.00 92 THR A C 1
ATOM 743 O O . THR A 1 92 ? 14.296 6.285 -0.888 1.00 90.00 92 THR A O 1
ATOM 746 N N . PRO A 1 93 ? 14.353 6.953 -3.037 1.00 92.75 93 PRO A N 1
ATOM 747 C CA . PRO A 1 93 ? 12.896 7.082 -3.127 1.00 92.75 93 PRO A CA 1
ATOM 748 C C . PRO A 1 93 ? 12.166 5.752 -2.891 1.00 92.75 93 PRO A C 1
ATOM 750 O O . PRO A 1 93 ? 11.194 5.718 -2.148 1.00 92.75 93 PRO A O 1
ATOM 753 N N . PHE A 1 94 ? 12.663 4.633 -3.423 1.00 93.69 94 PHE A N 1
ATOM 754 C CA . PHE A 1 94 ? 12.031 3.327 -3.198 1.00 93.69 94 PHE A CA 1
ATOM 755 C C . PHE A 1 94 ? 12.270 2.790 -1.782 1.00 93.69 94 PHE A C 1
ATOM 757 O O . PHE A 1 94 ? 11.393 2.133 -1.232 1.00 93.69 94 PHE A O 1
ATOM 764 N N . ASN A 1 95 ? 13.405 3.107 -1.144 1.00 93.94 95 ASN A N 1
ATOM 765 C CA . ASN A 1 95 ? 13.583 2.791 0.278 1.00 93.94 95 ASN A CA 1
ATOM 766 C C . ASN A 1 95 ? 12.546 3.501 1.157 1.00 93.94 95 ASN A C 1
ATOM 768 O O . ASN A 1 95 ? 12.098 2.903 2.127 1.00 93.94 95 ASN A O 1
ATOM 772 N N . LYS A 1 96 ? 12.137 4.730 0.811 1.00 93.88 96 LYS A N 1
ATOM 773 C CA . LYS A 1 96 ? 11.089 5.458 1.544 1.00 93.88 96 LYS A CA 1
ATOM 774 C C . LYS A 1 96 ? 9.733 4.753 1.454 1.00 93.88 96 LYS A C 1
ATOM 776 O O . LYS A 1 96 ? 9.133 4.501 2.490 1.00 93.88 96 LYS A O 1
ATOM 781 N N . LEU A 1 97 ? 9.316 4.333 0.257 1.00 96.81 97 LEU A N 1
ATOM 782 C CA . LEU A 1 97 ? 8.083 3.545 0.078 1.00 96.81 97 LEU A CA 1
ATOM 783 C C . LEU A 1 97 ? 8.142 2.218 0.849 1.00 96.81 97 LEU A C 1
ATOM 785 O O . LEU A 1 97 ? 7.195 1.839 1.529 1.00 96.81 97 LEU A O 1
ATOM 789 N N . ILE A 1 98 ? 9.293 1.538 0.832 1.00 95.81 98 ILE A N 1
ATOM 790 C CA . ILE A 1 98 ? 9.502 0.308 1.613 1.00 95.81 98 ILE A CA 1
ATOM 791 C C . ILE A 1 98 ? 9.477 0.586 3.127 1.00 95.81 98 ILE A C 1
ATOM 793 O O . ILE A 1 98 ? 9.019 -0.252 3.907 1.00 95.81 98 ILE A O 1
ATOM 797 N N . ASP A 1 99 ? 9.977 1.734 3.582 1.00 94.31 99 ASP A N 1
ATOM 798 C CA . ASP A 1 99 ? 9.897 2.136 4.987 1.00 94.31 99 ASP A CA 1
ATOM 799 C C . ASP A 1 99 ? 8.446 2.415 5.409 1.00 94.31 99 ASP A C 1
ATOM 801 O O . ASP A 1 99 ? 8.023 1.949 6.471 1.00 94.31 99 ASP A O 1
ATOM 805 N N . GLU A 1 100 ? 7.652 3.057 4.552 1.00 96.31 100 GLU A N 1
ATOM 806 C CA . GLU A 1 100 ? 6.205 3.232 4.739 1.00 96.31 100 GLU A CA 1
ATOM 807 C C . GLU A 1 100 ? 5.489 1.870 4.793 1.00 96.31 100 GLU A C 1
ATOM 809 O O . GLU A 1 100 ? 4.730 1.592 5.732 1.00 96.31 100 GLU A O 1
ATOM 814 N N . HIS A 1 101 ? 5.827 0.943 3.887 1.00 98.06 101 HIS A N 1
ATOM 815 C CA . HIS A 1 101 ? 5.331 -0.435 3.916 1.00 98.06 101 HIS A CA 1
ATOM 816 C C . HIS A 1 101 ? 5.646 -1.162 5.223 1.00 98.06 101 HIS A C 1
ATOM 818 O O . HIS A 1 101 ? 4.852 -1.995 5.664 1.00 98.06 101 HIS A O 1
ATOM 824 N N . LYS A 1 102 ? 6.789 -0.900 5.874 1.00 97.12 102 LYS A N 1
ATOM 825 C CA . LYS A 1 102 ? 7.095 -1.517 7.178 1.00 97.12 102 LYS A CA 1
ATOM 826 C C . LYS A 1 102 ? 6.072 -1.107 8.229 1.00 97.12 102 LYS A C 1
ATOM 828 O O . LYS A 1 102 ? 5.647 -1.961 9.010 1.00 97.12 102 LYS A O 1
ATOM 833 N N . LEU A 1 103 ? 5.666 0.162 8.252 1.00 97.25 103 LEU A N 1
ATOM 834 C CA . LEU A 1 103 ? 4.653 0.644 9.187 1.00 97.25 103 LEU A CA 1
ATOM 835 C C . LEU A 1 103 ? 3.277 0.042 8.873 1.00 97.25 103 LEU A C 1
ATOM 837 O O . LEU A 1 103 ? 2.611 -0.469 9.776 1.00 97.25 103 LEU A O 1
ATOM 841 N N .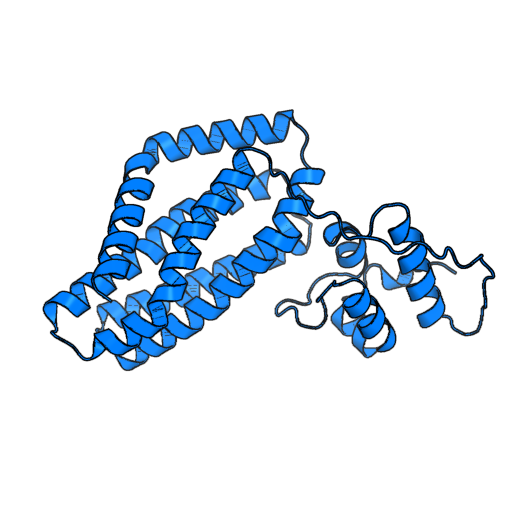 ILE A 1 104 ? 2.902 0.001 7.591 1.00 98.56 104 ILE A N 1
ATOM 842 C CA . ILE A 1 104 ? 1.653 -0.623 7.130 1.00 98.56 104 ILE A CA 1
ATOM 843 C C . ILE A 1 104 ? 1.616 -2.110 7.509 1.00 98.56 104 ILE A C 1
ATOM 845 O O . ILE A 1 104 ? 0.664 -2.569 8.140 1.00 98.56 104 ILE A O 1
ATOM 849 N N . LYS A 1 105 ? 2.683 -2.865 7.222 1.00 98.44 105 LYS A N 1
ATOM 850 C CA . LYS A 1 105 ? 2.798 -4.289 7.580 1.00 98.44 105 LYS A CA 1
ATOM 851 C C . LYS A 1 105 ? 2.691 -4.523 9.087 1.00 98.44 105 LYS A C 1
ATOM 853 O O . LYS A 1 105 ? 2.044 -5.485 9.497 1.00 98.44 105 LYS A O 1
ATOM 858 N N . ARG A 1 106 ? 3.275 -3.653 9.922 1.00 98.38 106 ARG A N 1
ATOM 859 C CA . ARG A 1 106 ? 3.109 -3.725 11.387 1.00 98.38 106 ARG A CA 1
ATOM 860 C C . ARG A 1 106 ? 1.642 -3.585 11.784 1.00 98.38 106 ARG A C 1
ATOM 862 O O . ARG A 1 106 ? 1.150 -4.426 12.530 1.00 98.38 106 ARG A O 1
ATOM 869 N N . TRP A 1 107 ? 0.920 -2.610 11.232 1.00 98.38 107 TRP A N 1
ATOM 870 C CA . TRP A 1 107 ? -0.516 -2.461 11.489 1.00 98.38 107 TRP A CA 1
ATOM 871 C C . TRP A 1 107 ? -1.332 -3.680 11.023 1.00 98.38 107 TRP A C 1
ATOM 873 O O . TRP A 1 107 ? -2.151 -4.205 11.778 1.00 98.38 107 TRP A O 1
ATOM 883 N N . LEU A 1 108 ? -1.047 -4.221 9.833 1.00 97.88 108 LEU A N 1
ATOM 884 C CA . LEU A 1 108 ? -1.708 -5.429 9.312 1.00 97.88 108 LEU A CA 1
ATOM 885 C C . LEU A 1 108 ? -1.526 -6.664 10.217 1.00 97.88 108 LEU A C 1
ATOM 887 O O . LEU A 1 108 ? -2.403 -7.538 10.293 1.00 97.88 108 LEU A O 1
ATOM 891 N N . LEU A 1 109 ? -0.397 -6.752 10.929 1.00 97.25 109 LEU A N 1
ATOM 892 C CA . LEU A 1 109 ? -0.139 -7.803 11.918 1.00 97.25 109 LEU A CA 1
ATOM 893 C C . LEU A 1 109 ? -0.958 -7.634 13.204 1.00 97.25 109 LEU A C 1
ATOM 895 O O . LEU A 1 109 ? -1.196 -8.629 13.888 1.00 97.25 109 LEU A O 1
ATOM 899 N N . LEU A 1 110 ? -1.428 -6.422 13.510 1.00 97.00 110 LEU A N 1
ATOM 900 C CA . LEU A 1 110 ? -2.266 -6.140 14.679 1.00 97.00 110 LEU A CA 1
ATOM 901 C C . LEU A 1 110 ? -3.741 -6.478 14.451 1.00 97.00 110 LEU A C 1
ATOM 903 O O . LEU A 1 110 ? -4.452 -6.710 15.422 1.00 97.00 110 LEU A O 1
ATOM 907 N N . ILE A 1 111 ? -4.202 -6.579 13.201 1.00 96.06 111 ILE A N 1
ATOM 908 C CA . ILE A 1 111 ? -5.615 -6.838 12.863 1.00 96.06 111 ILE A CA 1
ATOM 909 C C . ILE A 1 111 ? -6.239 -8.034 13.614 1.00 96.06 111 ILE A C 1
ATOM 911 O O . ILE A 1 111 ? -7.338 -7.873 14.142 1.00 96.06 111 ILE A O 1
ATOM 915 N N . PRO A 1 112 ? -5.584 -9.209 13.746 1.00 94.50 112 PRO A N 1
ATOM 916 C CA . PRO A 1 112 ? -6.135 -10.310 14.540 1.00 94.50 112 PRO A CA 1
ATOM 917 C C . PRO A 1 112 ? -6.325 -9.950 16.017 1.00 94.50 112 PRO A C 1
ATOM 919 O O . PRO A 1 112 ? -7.295 -10.371 16.628 1.00 94.50 112 PRO A O 1
ATOM 922 N N . LYS A 1 113 ? -5.432 -9.135 16.586 1.00 93.56 113 LYS A N 1
ATOM 923 C CA . LYS A 1 113 ? -5.566 -8.682 17.971 1.00 93.56 113 LYS A CA 1
ATOM 924 C C . LYS A 1 113 ? -6.636 -7.606 18.122 1.00 93.56 113 LYS A C 1
ATOM 926 O O . LYS A 1 113 ? -7.371 -7.624 19.098 1.00 93.56 113 LYS A O 1
ATOM 931 N N . ILE A 1 114 ? -6.762 -6.705 17.143 1.00 92.69 114 ILE A N 1
ATOM 932 C CA . ILE A 1 114 ? -7.872 -5.741 17.080 1.00 92.69 114 ILE A CA 1
ATOM 933 C C . ILE A 1 114 ? -9.195 -6.511 17.084 1.00 92.69 114 ILE A C 1
ATOM 935 O O . ILE A 1 114 ? -10.098 -6.164 17.832 1.00 92.69 114 ILE A O 1
ATOM 939 N N . HIS A 1 115 ? -9.290 -7.598 16.316 1.00 91.25 115 HIS A N 1
ATOM 940 C CA . HIS A 1 115 ? -10.472 -8.454 16.275 1.00 91.25 115 HIS A CA 1
ATOM 941 C C . HIS A 1 115 ? -10.857 -9.012 17.656 1.00 91.25 115 HIS A C 1
ATOM 943 O O . HIS A 1 115 ? -12.041 -9.005 17.996 1.00 91.25 115 HIS A O 1
ATOM 949 N N . ASP A 1 116 ? -9.881 -9.460 18.446 1.00 90.06 116 ASP A N 1
ATOM 950 C CA . ASP A 1 116 ? -10.111 -9.942 19.813 1.00 90.06 116 ASP A CA 1
ATOM 951 C C . ASP A 1 116 ? -10.483 -8.787 20.760 1.00 90.06 116 ASP A C 1
ATOM 953 O O . ASP A 1 116 ? -11.400 -8.906 21.569 1.00 90.06 116 ASP A O 1
ATOM 957 N N . PHE A 1 117 ? -9.833 -7.633 20.595 1.00 87.62 117 PHE A N 1
ATOM 958 C CA . PHE A 1 117 ? -10.053 -6.438 21.410 1.00 87.62 117 PHE A CA 1
ATOM 959 C C . PHE A 1 117 ? -11.426 -5.792 21.196 1.00 87.62 117 PHE A C 1
ATOM 961 O O . PHE A 1 117 ? -11.953 -5.139 22.089 1.00 87.62 117 PHE A O 1
ATOM 968 N N . LEU A 1 118 ? -12.057 -5.999 20.036 1.00 88.06 118 LEU A N 1
ATOM 969 C CA . LEU A 1 118 ? -13.398 -5.476 19.749 1.00 88.06 118 LEU A CA 1
ATOM 970 C C . LEU A 1 118 ? -14.473 -5.936 20.739 1.00 88.06 118 LEU A C 1
ATOM 972 O O . LEU A 1 118 ? -15.553 -5.347 20.756 1.00 88.06 118 LEU A O 1
ATOM 976 N N . ASP A 1 119 ? -14.214 -6.976 21.529 1.00 83.19 119 ASP A N 1
ATOM 977 C CA . ASP A 1 119 ? -15.147 -7.491 22.524 1.00 83.19 119 ASP A CA 1
ATOM 978 C C . ASP A 1 119 ? -14.985 -6.832 23.921 1.00 83.19 119 ASP A C 1
ATOM 980 O O . ASP A 1 119 ? -15.819 -7.077 24.794 1.00 83.19 119 ASP A O 1
ATOM 984 N N . GLU A 1 120 ? -14.005 -5.930 24.091 1.00 80.31 120 GLU A N 1
ATOM 985 C CA . GLU A 1 120 ? -13.654 -5.205 25.331 1.00 80.31 120 GLU A CA 1
ATOM 986 C C . GLU A 1 120 ? -14.422 -3.863 25.521 1.00 80.31 120 GLU A C 1
ATOM 988 O O . GLU A 1 120 ? -15.455 -3.613 24.879 1.00 80.31 120 GLU A O 1
ATOM 993 N N . GLU A 1 121 ? -13.953 -3.006 26.450 1.00 71.06 121 GLU A N 1
ATOM 994 C CA . GLU A 1 121 ? -14.568 -1.719 26.824 1.00 71.06 121 GLU A CA 1
ATOM 995 C C . GLU A 1 121 ? -14.813 -0.781 25.628 1.00 71.06 121 GLU A C 1
ATOM 997 O O . GLU A 1 121 ? -13.956 -0.548 24.777 1.00 71.06 121 GLU A O 1
ATOM 1002 N N . GLN A 1 122 ? -16.011 -0.189 25.593 1.00 77.31 122 GLN A N 1
ATOM 1003 C CA . GLN A 1 122 ? -16.539 0.478 24.403 1.00 77.31 122 GLN A CA 1
ATOM 1004 C C . GLN A 1 122 ? -15.766 1.743 23.991 1.00 77.31 122 GLN A C 1
ATOM 1006 O O . GLN A 1 122 ? -15.586 1.961 22.795 1.00 77.31 122 GLN A O 1
ATOM 1011 N N . ASP A 1 123 ? -15.290 2.554 24.939 1.00 83.88 123 ASP A N 1
ATOM 1012 C CA . ASP A 1 123 ? -14.641 3.836 24.622 1.00 83.88 123 ASP A CA 1
ATOM 1013 C C . ASP A 1 123 ? -13.238 3.645 24.017 1.00 83.88 123 ASP A C 1
ATOM 1015 O O . ASP A 1 123 ? -12.887 4.305 23.036 1.00 83.88 123 ASP A O 1
ATOM 1019 N N . GLU A 1 124 ? -12.448 2.704 24.545 1.00 86.06 124 GLU A N 1
ATOM 1020 C CA . GLU A 1 124 ? -11.108 2.401 24.025 1.00 86.06 124 GLU A CA 1
ATOM 1021 C C . GLU A 1 124 ? -11.183 1.710 22.655 1.00 86.06 124 GLU A C 1
ATOM 1023 O O . GLU A 1 124 ? -10.420 2.041 21.745 1.00 86.06 124 GLU A O 1
ATOM 1028 N N . VAL A 1 125 ? -12.174 0.829 22.464 1.00 87.62 125 VAL A N 1
ATOM 1029 C CA . VAL A 1 125 ? -12.469 0.205 21.166 1.00 87.62 125 VAL A CA 1
ATOM 1030 C C . VAL A 1 125 ? -12.805 1.252 20.099 1.00 87.62 125 VAL A C 1
ATOM 1032 O O . VAL A 1 125 ? -12.232 1.213 19.009 1.00 87.62 125 VAL A O 1
ATOM 1035 N N . ILE A 1 126 ? -13.693 2.207 20.401 1.00 88.44 126 ILE A N 1
ATOM 1036 C CA . ILE A 1 126 ? -14.072 3.271 19.455 1.00 88.44 126 ILE A CA 1
ATOM 1037 C C . ILE A 1 126 ? -12.848 4.107 19.068 1.00 88.44 126 ILE A C 1
ATOM 1039 O O . ILE A 1 126 ? -12.660 4.410 17.888 1.00 88.44 126 ILE A O 1
ATOM 1043 N N . GLN A 1 127 ? -11.990 4.445 20.035 1.00 90.88 127 GLN A N 1
ATOM 1044 C CA . GLN A 1 127 ? -10.782 5.216 19.758 1.00 90.88 127 GLN A CA 1
ATOM 1045 C C . GLN A 1 127 ? -9.819 4.463 18.829 1.00 90.88 127 GLN A C 1
ATOM 1047 O O . GLN A 1 127 ? -9.364 5.041 17.843 1.00 90.88 127 GLN A O 1
ATOM 1052 N N . ILE A 1 128 ? -9.529 3.186 19.101 1.00 91.56 128 ILE A N 1
ATOM 1053 C CA . ILE A 1 128 ? -8.636 2.374 18.253 1.00 91.56 128 ILE A CA 1
ATOM 1054 C C . ILE A 1 128 ? -9.180 2.261 16.829 1.00 91.56 128 ILE A C 1
ATOM 1056 O O . ILE A 1 128 ? -8.413 2.347 15.867 1.00 91.56 128 ILE A O 1
ATOM 1060 N N . LEU A 1 129 ? -10.492 2.065 16.685 1.00 93.50 129 LEU A N 1
ATOM 1061 C CA . LEU A 1 129 ? -11.128 1.969 15.376 1.00 93.50 129 LEU A CA 1
ATOM 1062 C C . LEU A 1 129 ? -11.057 3.284 14.609 1.00 93.50 129 LEU A C 1
ATOM 1064 O O . LEU A 1 129 ? -10.665 3.276 13.445 1.00 93.50 129 LEU A O 1
ATOM 1068 N N . SER A 1 130 ? -11.352 4.407 15.264 1.00 93.81 130 SER A N 1
ATOM 1069 C CA . SER A 1 130 ? -11.218 5.729 14.651 1.00 93.81 130 SER A CA 1
ATOM 1070 C C . SER A 1 130 ? -9.774 6.004 14.222 1.00 93.81 130 SER A C 1
ATOM 1072 O O . SER A 1 130 ? -9.546 6.423 13.092 1.00 93.81 130 SER A O 1
ATOM 1074 N N . GLU A 1 131 ? -8.791 5.723 15.083 1.00 95.06 131 GLU A N 1
ATOM 1075 C CA . GLU A 1 131 ? -7.368 5.905 14.769 1.00 95.06 131 GLU A CA 1
ATOM 1076 C C . GLU A 1 131 ? -6.907 4.968 13.630 1.00 95.06 131 GLU A C 1
ATOM 1078 O O . GLU A 1 131 ? -6.087 5.354 12.794 1.00 95.06 131 GLU A O 1
ATOM 1083 N N . SER 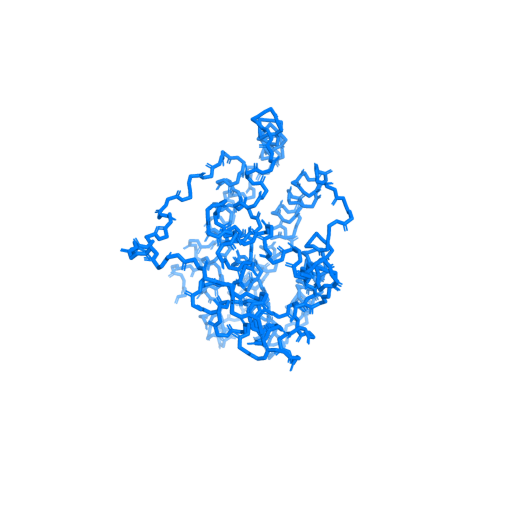A 1 132 ? -7.460 3.752 13.554 1.00 94.81 132 SER A N 1
ATOM 1084 C CA . SER A 1 132 ? -7.195 2.799 12.466 1.00 94.81 132 SER A CA 1
ATOM 1085 C C . SER A 1 132 ? -7.812 3.244 11.135 1.00 94.81 132 SER A C 1
ATOM 1087 O O . SER A 1 132 ? -7.167 3.122 10.096 1.00 94.81 132 SER A O 1
ATOM 1089 N N . GLY A 1 133 ? -9.030 3.792 11.155 1.00 96.00 133 GLY A N 1
ATOM 1090 C CA . GLY A 1 133 ? -9.671 4.379 9.975 1.00 96.00 133 GLY A CA 1
ATOM 1091 C C . GLY A 1 133 ? -8.909 5.597 9.440 1.00 96.00 133 GLY A C 1
ATOM 1092 O O . GLY A 1 133 ? -8.691 5.725 8.233 1.00 96.00 133 GLY A O 1
ATOM 1093 N N . ASP A 1 134 ? -8.412 6.444 10.343 1.00 96.25 134 ASP A N 1
ATOM 1094 C CA . ASP A 1 134 ? -7.495 7.543 10.021 1.00 96.25 134 ASP A CA 1
ATOM 1095 C C . ASP A 1 134 ? -6.224 7.034 9.321 1.00 96.25 134 ASP A C 1
ATOM 1097 O O . ASP A 1 134 ? -5.824 7.577 8.293 1.00 96.25 134 ASP A O 1
ATOM 1101 N N . PHE A 1 135 ? -5.590 5.983 9.855 1.00 97.69 135 PHE A N 1
ATOM 1102 C CA . PHE A 1 135 ? -4.384 5.398 9.261 1.00 97.69 135 PHE A CA 1
ATOM 1103 C C . PHE A 1 135 ? -4.637 4.897 7.834 1.00 97.69 135 PHE A C 1
ATOM 1105 O O . PHE A 1 135 ? -3.879 5.218 6.922 1.00 97.69 135 PHE A O 1
ATOM 1112 N N . VAL A 1 136 ? -5.733 4.170 7.621 1.00 96.88 136 VAL A N 1
ATOM 1113 C CA . VAL A 1 136 ? -6.116 3.659 6.299 1.00 96.88 136 VAL A CA 1
ATOM 1114 C C . VAL A 1 136 ? -6.375 4.799 5.306 1.00 96.88 136 VAL A C 1
ATOM 1116 O O . VAL A 1 136 ? -5.786 4.825 4.229 1.00 96.88 136 VAL A O 1
ATOM 1119 N N . SER A 1 137 ? -7.212 5.770 5.673 1.00 95.75 137 SER A N 1
ATOM 1120 C CA . SER A 1 137 ? -7.653 6.828 4.750 1.00 95.75 137 SER A CA 1
ATOM 1121 C C . SER A 1 137 ? -6.618 7.923 4.489 1.00 95.75 137 SER A C 1
ATOM 1123 O O . SER A 1 137 ? -6.659 8.577 3.447 1.00 95.75 137 SER A O 1
ATOM 1125 N N . LEU A 1 138 ? -5.712 8.177 5.436 1.00 94.56 138 LEU A N 1
ATOM 1126 C CA . LEU A 1 138 ? -4.723 9.249 5.321 1.00 94.56 138 LEU A CA 1
ATOM 1127 C C . LEU A 1 138 ? -3.328 8.719 5.002 1.00 94.56 138 LEU A C 1
ATOM 1129 O O . LEU A 1 138 ? -2.675 9.278 4.129 1.00 94.56 138 LEU A O 1
ATOM 1133 N N . TYR A 1 139 ? -2.852 7.690 5.711 1.00 96.38 139 TYR A N 1
ATOM 1134 C CA . TYR A 1 139 ? -1.481 7.203 5.538 1.00 96.38 139 TYR A CA 1
ATOM 1135 C C . TYR A 1 139 ? -1.345 6.279 4.333 1.00 96.38 139 TYR A C 1
ATOM 1137 O O . TYR A 1 139 ? -0.445 6.466 3.521 1.00 96.38 139 TYR A O 1
ATOM 1145 N N . VAL A 1 140 ? -2.233 5.288 4.212 1.00 97.06 140 VAL A N 1
ATOM 1146 C CA . VAL A 1 140 ? -2.161 4.328 3.102 1.00 97.06 140 VAL A CA 1
ATOM 1147 C C . VAL A 1 140 ? -2.604 4.993 1.801 1.00 97.06 140 VAL A C 1
ATOM 1149 O O . VAL A 1 140 ? -1.830 5.040 0.856 1.00 97.06 140 VAL A O 1
ATOM 1152 N N . ASP A 1 141 ? -3.807 5.566 1.769 1.00 96.06 141 ASP A N 1
ATOM 1153 C CA . ASP A 1 141 ? -4.360 6.148 0.539 1.00 96.06 141 ASP A CA 1
ATOM 1154 C C . ASP A 1 141 ? -3.723 7.506 0.191 1.00 96.06 141 ASP A C 1
ATOM 1156 O O . ASP A 1 141 ? -2.906 7.628 -0.721 1.00 96.06 141 ASP A O 1
ATOM 1160 N N . LYS A 1 142 ? -4.029 8.549 0.969 1.00 93.75 142 LYS A N 1
ATOM 1161 C CA . LYS A 1 142 ? -3.692 9.939 0.604 1.00 93.75 142 LYS A CA 1
ATOM 1162 C C . LYS A 1 142 ? -2.222 10.326 0.750 1.00 93.75 142 LYS A C 1
ATOM 1164 O O . LYS A 1 142 ? -1.873 11.464 0.439 1.00 93.75 142 LYS A O 1
ATOM 1169 N N . TYR A 1 143 ? -1.379 9.430 1.248 1.00 94.25 143 TYR A N 1
ATOM 1170 C CA . TYR A 1 143 ? 0.045 9.690 1.430 1.00 94.25 143 TYR A CA 1
ATOM 1171 C C . TYR A 1 143 ? 0.893 8.688 0.656 1.00 94.25 143 TYR A C 1
ATOM 1173 O O . TYR A 1 143 ? 1.594 9.086 -0.271 1.00 94.25 143 TYR A O 1
ATOM 1181 N N . HIS A 1 144 ? 0.806 7.403 0.991 1.00 96.25 144 HIS A N 1
ATOM 1182 C CA . HIS A 1 144 ? 1.621 6.376 0.355 1.00 96.25 144 HIS A CA 1
ATOM 1183 C C . HIS A 1 144 ? 1.209 6.119 -1.108 1.00 96.25 144 HIS A C 1
ATOM 1185 O O . HIS A 1 144 ? 2.011 6.352 -2.012 1.00 96.25 144 HIS A O 1
ATOM 1191 N N . GLN A 1 145 ? -0.055 5.769 -1.373 1.00 96.31 145 GLN A N 1
ATOM 1192 C CA . GLN A 1 145 ? -0.521 5.487 -2.741 1.00 96.31 145 GLN A CA 1
ATOM 1193 C C . GLN A 1 145 ? -0.470 6.725 -3.649 1.00 96.31 145 GLN A C 1
ATOM 1195 O O . GLN A 1 145 ? -0.186 6.611 -4.839 1.00 96.31 145 GLN A O 1
ATOM 1200 N N . VAL A 1 146 ? -0.658 7.932 -3.099 1.00 93.81 146 VAL A N 1
ATOM 1201 C CA . VAL A 1 146 ? -0.465 9.192 -3.845 1.00 93.81 146 VAL A CA 1
ATOM 1202 C C . VAL A 1 146 ? 0.979 9.349 -4.332 1.00 93.81 146 VAL A C 1
ATOM 1204 O O . VAL A 1 146 ? 1.193 9.736 -5.483 1.00 93.81 146 VAL A O 1
ATOM 1207 N N . LYS A 1 147 ? 1.986 9.017 -3.508 1.00 95.50 147 LYS A N 1
ATOM 1208 C CA . LYS A 1 147 ? 3.394 9.041 -3.950 1.00 95.50 147 LYS A CA 1
ATOM 1209 C C . LYS A 1 147 ? 3.614 8.104 -5.133 1.00 95.50 147 LYS A C 1
ATOM 1211 O O . LYS A 1 147 ? 4.356 8.438 -6.060 1.00 95.50 147 LYS A O 1
ATOM 1216 N N . GLU A 1 148 ? 2.974 6.948 -5.118 1.00 97.06 148 GLU A N 1
ATOM 1217 C CA . GLU A 1 148 ? 3.086 5.973 -6.193 1.00 97.06 148 GLU A CA 1
ATOM 1218 C C . GLU A 1 148 ? 2.383 6.453 -7.457 1.00 97.06 148 GLU A C 1
ATOM 1220 O O . GLU A 1 148 ? 3.029 6.596 -8.492 1.00 97.06 148 GLU A O 1
ATOM 1225 N N . GLU A 1 149 ? 1.099 6.789 -7.378 1.00 96.19 149 GLU A N 1
ATOM 1226 C CA . GLU A 1 149 ? 0.285 7.169 -8.532 1.00 96.19 149 GLU A CA 1
ATOM 1227 C C . GLU A 1 149 ? 0.740 8.487 -9.169 1.00 96.19 149 GLU A C 1
ATOM 1229 O O . GLU A 1 149 ? 0.960 8.561 -10.383 1.00 96.19 149 GLU A O 1
ATOM 1234 N N . GLU A 1 150 ? 0.921 9.535 -8.363 1.00 94.88 150 GLU A N 1
ATOM 1235 C CA . GLU A 1 150 ? 1.180 10.880 -8.878 1.00 94.88 150 GLU A CA 1
ATOM 1236 C C . GLU A 1 150 ? 2.649 11.110 -9.240 1.00 94.88 150 GLU A C 1
ATOM 1238 O O . GLU A 1 150 ? 2.962 11.988 -10.058 1.00 94.88 150 GLU A O 1
ATOM 1243 N N . HIS A 1 151 ? 3.578 10.332 -8.677 1.00 95.00 151 HIS A N 1
ATOM 1244 C CA . HIS A 1 151 ? 5.010 10.545 -8.901 1.00 95.00 151 HIS A CA 1
ATOM 1245 C C . HIS A 1 151 ? 5.713 9.350 -9.528 1.00 95.00 151 HIS A C 1
ATOM 1247 O O . HIS A 1 151 ? 6.393 9.530 -10.537 1.00 95.00 151 HIS A O 1
ATOM 1253 N N . VAL A 1 152 ? 5.572 8.146 -8.975 1.00 95.56 152 VAL A N 1
ATOM 1254 C CA . VAL A 1 152 ? 6.304 6.976 -9.486 1.00 95.56 152 VAL A CA 1
ATOM 1255 C C . VAL A 1 152 ? 5.696 6.465 -10.792 1.00 95.56 152 VAL A C 1
ATOM 1257 O O . VAL A 1 152 ? 6.414 6.250 -11.767 1.00 95.56 152 VAL A O 1
ATOM 1260 N N . PHE A 1 153 ? 4.380 6.288 -10.851 1.00 94.50 153 PHE A N 1
ATOM 1261 C CA . PHE A 1 153 ? 3.696 5.748 -12.022 1.00 94.50 153 PHE A CA 1
ATOM 1262 C C . PHE A 1 153 ? 3.617 6.785 -13.136 1.00 94.50 153 PHE A C 1
ATOM 1264 O O . PHE A 1 153 ? 3.743 6.430 -14.307 1.00 94.50 153 PHE A O 1
ATOM 1271 N N . SER A 1 154 ? 3.503 8.072 -12.799 1.00 92.44 154 SER A N 1
ATOM 1272 C CA . SER A 1 154 ? 3.402 9.159 -13.780 1.00 92.44 154 SER A CA 1
ATOM 1273 C C . SER A 1 154 ? 4.647 9.335 -14.662 1.00 92.44 154 SER A C 1
ATOM 1275 O O . SER A 1 154 ? 4.545 9.891 -15.757 1.00 92.44 154 SER A O 1
ATOM 1277 N N . VAL A 1 155 ? 5.816 8.831 -14.240 1.00 90.81 155 VAL A N 1
ATOM 1278 C CA . VAL A 1 155 ? 7.059 8.878 -15.037 1.00 90.81 155 VAL A CA 1
ATOM 1279 C C . VAL A 1 155 ? 7.243 7.680 -15.980 1.00 90.81 155 VAL A C 1
ATOM 1281 O O . VAL A 1 155 ? 8.243 7.621 -16.699 1.00 90.81 155 VAL A O 1
ATOM 1284 N N . LEU A 1 156 ? 6.299 6.735 -15.994 1.00 90.44 156 LEU A N 1
ATOM 1285 C CA . LEU A 1 156 ? 6.324 5.521 -16.816 1.00 90.44 156 LEU A CA 1
ATOM 1286 C C . LEU A 1 156 ? 5.374 5.615 -18.024 1.00 90.44 156 LEU A C 1
ATOM 1288 O O . LEU A 1 156 ? 4.521 6.504 -18.104 1.00 90.44 156 LEU A O 1
ATOM 1292 N N . ASP A 1 157 ? 5.505 4.690 -18.984 1.00 89.31 157 ASP A N 1
ATOM 1293 C CA . ASP A 1 157 ? 4.547 4.582 -20.092 1.00 89.31 157 ASP A CA 1
ATOM 1294 C C . ASP A 1 157 ? 3.191 4.085 -19.570 1.00 89.31 157 ASP A C 1
ATOM 1296 O O . ASP A 1 157 ? 3.034 2.933 -19.175 1.00 89.31 157 ASP A O 1
ATOM 1300 N N . GLN A 1 158 ? 2.183 4.956 -19.623 1.00 87.75 158 GLN A N 1
ATOM 1301 C CA . GLN A 1 158 ? 0.825 4.691 -19.134 1.00 87.75 158 GLN A CA 1
ATOM 1302 C C . GLN A 1 158 ? 0.093 3.572 -19.896 1.00 87.75 158 GLN A C 1
ATOM 1304 O O . GLN A 1 158 ? -1.014 3.183 -19.530 1.00 87.75 158 GLN A O 1
ATOM 1309 N N . LYS A 1 159 ? 0.673 3.059 -20.987 1.00 86.19 159 LYS A N 1
ATOM 1310 C CA . LYS A 1 159 ? 0.122 1.919 -21.731 1.00 86.19 159 LYS A CA 1
ATOM 1311 C C . LYS A 1 159 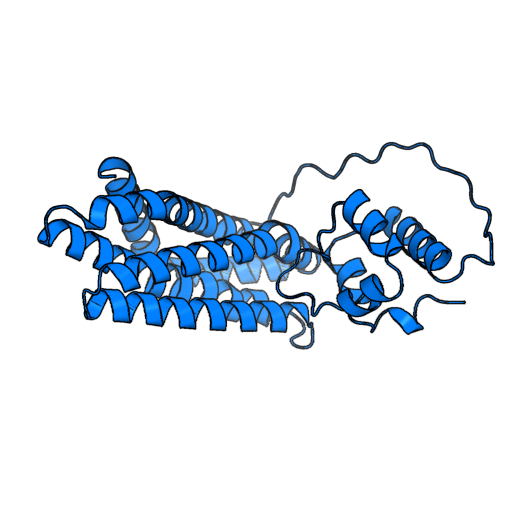? 0.470 0.565 -21.121 1.00 86.19 159 LYS A C 1
ATOM 1313 O O . LYS A 1 159 ? -0.123 -0.420 -21.549 1.00 86.19 159 LYS A O 1
ATOM 1318 N N . LEU A 1 160 ? 1.403 0.511 -20.172 1.00 83.50 160 LEU A N 1
ATOM 1319 C CA . LEU A 1 160 ? 1.826 -0.731 -19.532 1.00 83.50 160 LEU A CA 1
ATOM 1320 C C . LEU A 1 160 ? 0.667 -1.373 -18.755 1.00 83.50 160 LEU A C 1
ATOM 1322 O O . LEU A 1 160 ? 0.068 -0.744 -17.882 1.00 83.50 160 LEU A O 1
ATOM 1326 N N . GLU A 1 161 ? 0.379 -2.645 -19.036 1.00 80.88 161 GLU A N 1
ATOM 1327 C CA . GLU A 1 161 ? -0.709 -3.392 -18.384 1.00 80.88 161 GLU A CA 1
ATOM 1328 C C . GLU A 1 161 ? -0.488 -3.558 -16.874 1.00 80.88 161 GLU A C 1
ATOM 1330 O O . GLU A 1 161 ? -1.449 -3.584 -16.101 1.00 80.88 161 GLU A O 1
ATOM 1335 N N . ILE A 1 162 ? 0.773 -3.596 -16.423 1.00 82.00 162 ILE A N 1
ATOM 1336 C CA . ILE A 1 162 ? 1.077 -3.629 -14.990 1.00 82.00 162 ILE A CA 1
ATOM 1337 C C . ILE A 1 162 ? 0.577 -2.370 -14.275 1.00 82.00 162 ILE A C 1
ATOM 1339 O O . ILE A 1 162 ? 0.010 -2.493 -13.199 1.00 82.00 162 ILE A O 1
ATOM 1343 N N . LEU A 1 163 ? 0.681 -1.180 -14.881 1.00 86.94 163 LEU A N 1
ATOM 1344 C CA . LEU A 1 163 ? 0.198 0.056 -14.251 1.00 86.94 163 LEU A CA 1
ATOM 1345 C C . LEU A 1 163 ? -1.326 0.087 -14.154 1.00 86.94 163 LEU A C 1
ATOM 1347 O O . LEU A 1 163 ? -1.860 0.541 -13.148 1.00 86.94 163 LEU A O 1
ATOM 1351 N N . LYS A 1 164 ? -2.026 -0.455 -15.156 1.00 87.44 164 LYS A N 1
ATOM 1352 C CA . LYS A 1 164 ? -3.485 -0.626 -15.088 1.00 87.44 164 LYS A CA 1
ATOM 1353 C C . LYS A 1 164 ? -3.874 -1.588 -13.971 1.00 87.44 164 LYS A C 1
ATOM 1355 O O . LYS A 1 164 ? -4.774 -1.292 -13.202 1.00 87.44 164 LYS A O 1
ATOM 1360 N N . THR A 1 165 ? -3.151 -2.702 -13.853 1.00 86.81 165 THR A N 1
ATOM 1361 C CA . THR A 1 165 ? -3.385 -3.696 -12.797 1.00 86.81 165 THR A CA 1
ATOM 1362 C C . THR A 1 165 ? -3.160 -3.097 -11.405 1.00 86.81 165 THR A C 1
ATOM 1364 O O . THR A 1 165 ? -3.983 -3.306 -10.521 1.00 86.81 165 THR A O 1
ATOM 1367 N N . MET A 1 166 ? -2.088 -2.322 -11.213 1.00 91.19 166 MET A N 1
ATOM 1368 C CA . MET A 1 166 ? -1.814 -1.641 -9.941 1.00 91.19 166 MET A CA 1
ATOM 1369 C C . MET A 1 166 ? -2.874 -0.582 -9.611 1.00 91.19 166 MET A C 1
ATOM 1371 O O . MET A 1 166 ? -3.359 -0.547 -8.485 1.00 91.19 166 MET A O 1
ATOM 1375 N N . ALA A 1 167 ? -3.300 0.216 -10.596 1.00 92.25 167 ALA A N 1
ATOM 1376 C CA . ALA A 1 167 ? -4.368 1.200 -10.413 1.00 92.25 167 ALA A CA 1
ATOM 1377 C C . ALA A 1 167 ? -5.713 0.543 -10.047 1.00 92.25 167 ALA A C 1
ATOM 1379 O O . ALA A 1 167 ? -6.382 0.985 -9.116 1.00 92.25 167 ALA A O 1
ATOM 1380 N N . ASP A 1 168 ? -6.088 -0.551 -10.719 1.00 91.56 168 ASP A N 1
ATOM 1381 C CA . ASP A 1 168 ? -7.297 -1.316 -10.384 1.00 91.56 168 ASP A CA 1
ATOM 1382 C C . ASP A 1 168 ? -7.226 -1.898 -8.957 1.00 91.56 168 ASP A C 1
ATOM 1384 O O . ASP A 1 168 ? -8.239 -1.988 -8.255 1.00 91.56 168 ASP A O 1
ATOM 1388 N N . GLU A 1 169 ? -6.032 -2.294 -8.502 1.00 93.00 169 GLU A N 1
ATOM 1389 C CA . GLU A 1 169 ? -5.816 -2.753 -7.129 1.00 93.00 169 GLU A CA 1
ATOM 1390 C C . GLU A 1 169 ? -5.927 -1.620 -6.108 1.00 93.00 169 GLU A C 1
ATOM 1392 O O . GLU A 1 169 ? -6.585 -1.825 -5.086 1.00 93.00 169 GLU A O 1
ATOM 1397 N N . HIS A 1 170 ? -5.384 -0.431 -6.386 1.00 97.25 170 HIS A N 1
ATOM 1398 C CA . HIS A 1 170 ? -5.575 0.747 -5.534 1.00 97.25 170 HIS A CA 1
ATOM 1399 C C . HIS A 1 170 ? -7.052 1.105 -5.387 1.00 97.25 170 HIS A C 1
ATOM 1401 O O . HIS A 1 170 ? -7.537 1.242 -4.266 1.00 97.25 170 HIS A O 1
ATOM 1407 N N . GLU A 1 171 ? -7.802 1.154 -6.490 1.00 97.12 171 GLU A N 1
ATOM 1408 C CA . GLU A 1 171 ? -9.245 1.416 -6.453 1.00 97.12 171 GLU A CA 1
ATOM 1409 C C . GLU A 1 171 ? -9.996 0.364 -5.629 1.00 97.12 171 GLU A C 1
ATOM 1411 O O . GLU A 1 171 ? -10.886 0.685 -4.836 1.00 97.12 171 GLU A O 1
ATOM 1416 N N . ARG A 1 172 ? -9.609 -0.911 -5.744 1.00 94.19 172 ARG A N 1
ATOM 1417 C CA . ARG A 1 172 ? -10.194 -1.979 -4.927 1.00 94.19 172 ARG A CA 1
ATOM 1418 C C . ARG A 1 172 ? -9.838 -1.837 -3.444 1.00 94.19 172 ARG A C 1
ATOM 1420 O O . ARG A 1 172 ? -10.691 -2.102 -2.595 1.00 94.19 172 ARG A O 1
ATOM 1427 N N . ILE A 1 173 ? -8.606 -1.450 -3.123 1.00 97.31 173 ILE A N 1
ATOM 1428 C CA . ILE A 1 173 ? -8.162 -1.184 -1.748 1.00 97.31 173 ILE A CA 1
ATOM 1429 C C . ILE A 1 173 ? -8.963 -0.015 -1.163 1.00 97.31 173 ILE A C 1
ATOM 1431 O O . ILE A 1 173 ? -9.521 -0.170 -0.076 1.00 97.31 173 ILE A O 1
ATOM 1435 N N . ARG A 1 174 ? -9.116 1.091 -1.904 1.00 98.00 174 ARG A N 1
ATOM 1436 C CA . ARG A 1 174 ? -9.935 2.256 -1.518 1.00 98.00 174 ARG A CA 1
ATOM 1437 C C . ARG A 1 174 ? -11.390 1.884 -1.275 1.00 98.00 174 ARG A C 1
ATOM 1439 O O . ARG A 1 174 ? -11.933 2.199 -0.224 1.00 98.00 174 ARG A O 1
ATOM 1446 N N . PHE A 1 175 ? -11.996 1.121 -2.180 1.00 97.50 175 PHE A N 1
ATOM 1447 C CA . PHE A 1 175 ? -13.368 0.645 -2.010 1.00 97.50 175 PHE A CA 1
ATOM 1448 C C . PHE A 1 175 ? -13.554 -0.154 -0.708 1.00 97.50 175 PHE A C 1
ATOM 1450 O O . PHE A 1 175 ? -14.519 0.041 0.029 1.00 97.50 175 PHE A O 1
ATOM 1457 N N . HIS A 1 176 ? -12.618 -1.049 -0.382 1.00 96.88 176 HIS A N 1
ATOM 1458 C CA . HIS A 1 176 ? -12.693 -1.810 0.867 1.00 96.88 176 HIS A CA 1
ATOM 1459 C C . HIS A 1 176 ? -12.309 -0.991 2.109 1.00 96.88 176 HIS A C 1
ATOM 1461 O O . HIS A 1 176 ? -12.787 -1.310 3.199 1.00 96.88 176 HIS A O 1
ATOM 1467 N N . ALA A 1 177 ? -11.502 0.063 1.959 1.00 97.38 177 ALA A N 1
ATOM 1468 C CA . ALA A 1 177 ? -11.286 1.057 3.004 1.00 97.38 177 ALA A CA 1
ATOM 1469 C C . ALA A 1 177 ? -12.581 1.812 3.327 1.00 97.38 177 ALA A C 1
ATOM 1471 O O . ALA A 1 177 ? -12.920 1.930 4.499 1.00 97.38 177 ALA A O 1
ATOM 1472 N N . GLU A 1 178 ? -13.339 2.253 2.321 1.00 97.94 178 GLU A N 1
ATOM 1473 C CA . GLU A 1 178 ? -14.634 2.919 2.524 1.00 97.94 178 GLU A CA 1
ATOM 1474 C C . GLU A 1 178 ? -15.615 2.020 3.286 1.00 97.94 178 GLU A C 1
ATOM 1476 O O . GLU A 1 178 ? -16.158 2.435 4.304 1.00 97.94 178 GLU A O 1
ATOM 1481 N N . ILE A 1 179 ? -15.742 0.744 2.899 1.00 97.62 179 ILE A N 1
ATOM 1482 C CA . ILE A 1 179 ? -16.593 -0.216 3.628 1.00 97.62 179 ILE A CA 1
ATOM 1483 C C . ILE A 1 179 ? -16.138 -0.387 5.088 1.00 97.62 179 ILE A C 1
ATOM 1485 O O . ILE A 1 179 ? -16.964 -0.561 5.986 1.00 97.62 179 ILE A O 1
ATOM 1489 N N . LEU A 1 180 ? -14.826 -0.382 5.349 1.00 97.06 180 LEU A N 1
ATOM 1490 C CA . LEU A 1 180 ? -14.303 -0.428 6.714 1.00 97.06 180 LEU A CA 1
ATOM 1491 C C . LEU A 1 180 ? -14.695 0.829 7.501 1.00 97.06 180 LEU A C 1
ATOM 1493 O O . LEU A 1 180 ? -15.134 0.703 8.642 1.00 97.06 180 LEU A O 1
ATOM 1497 N N . LEU A 1 181 ? -14.545 2.014 6.907 1.00 97.06 181 LEU A N 1
ATOM 1498 C CA . LEU A 1 181 ? -14.889 3.288 7.541 1.00 97.06 181 LEU A CA 1
ATOM 1499 C C . LEU A 1 181 ? -16.386 3.379 7.849 1.00 97.06 181 LEU A C 1
ATOM 1501 O O . LEU A 1 181 ? -16.736 3.698 8.983 1.00 97.06 181 LEU A O 1
ATOM 1505 N N . ASP A 1 182 ? -17.244 2.996 6.903 1.00 97.25 182 ASP A N 1
ATOM 1506 C CA . ASP A 1 182 ? -18.697 2.942 7.096 1.00 97.25 182 ASP A CA 1
ATOM 1507 C C . ASP A 1 182 ? -19.061 1.987 8.245 1.00 97.25 182 ASP A C 1
ATOM 1509 O O . ASP A 1 182 ? -19.844 2.318 9.133 1.00 97.25 182 ASP A O 1
ATOM 1513 N N . ALA A 1 183 ? -18.435 0.804 8.292 1.00 95.94 183 ALA A N 1
ATOM 1514 C CA . ALA A 1 183 ? -18.671 -0.161 9.364 1.00 95.94 183 ALA A CA 1
ATOM 1515 C C . ALA A 1 183 ? -18.221 0.355 10.745 1.00 95.94 183 ALA A C 1
ATOM 1517 O O . ALA A 1 183 ? -18.839 0.007 11.758 1.00 95.94 183 ALA A O 1
ATOM 1518 N N . ILE A 1 184 ? -17.148 1.155 10.790 1.00 94.88 184 ILE A N 1
ATOM 1519 C CA . ILE A 1 184 ? -16.665 1.834 12.000 1.00 94.88 184 ILE A CA 1
ATOM 1520 C C . ILE A 1 184 ? -17.656 2.921 12.430 1.00 94.88 184 ILE A C 1
ATOM 1522 O O . ILE A 1 184 ? -18.003 2.970 13.611 1.00 94.88 184 ILE A O 1
ATOM 1526 N N . GLU A 1 185 ? -18.134 3.748 11.497 1.00 94.75 185 GLU A N 1
ATOM 1527 C CA . GLU A 1 185 ? -19.108 4.817 11.760 1.00 94.75 185 GLU A CA 1
ATOM 1528 C C . GLU A 1 185 ? -20.437 4.254 12.284 1.00 94.75 185 GLU A C 1
ATOM 1530 O O . GLU A 1 185 ? -20.941 4.701 13.318 1.00 94.75 185 GLU A O 1
ATOM 1535 N N . ASP A 1 186 ? -20.950 3.202 11.644 1.00 93.69 186 ASP A N 1
ATOM 1536 C CA . ASP A 1 186 ? -22.173 2.507 12.058 1.00 93.69 186 ASP A CA 1
ATOM 1537 C C . ASP A 1 186 ? -21.974 1.631 13.313 1.00 93.69 186 ASP A C 1
ATOM 1539 O O . ASP A 1 186 ? -22.938 1.094 13.872 1.00 93.69 186 ASP A O 1
ATOM 1543 N N . ASN A 1 187 ? -20.727 1.471 13.774 1.00 90.81 187 ASN A N 1
ATOM 1544 C CA . ASN A 1 187 ? -20.327 0.655 14.923 1.00 90.81 187 ASN A CA 1
ATOM 1545 C C . ASN A 1 187 ? -20.838 -0.803 14.844 1.00 90.81 187 ASN A C 1
ATOM 1547 O O . ASN A 1 187 ? -21.258 -1.415 15.837 1.00 90.81 187 ASN A O 1
ATOM 1551 N N . VAL A 1 188 ? -20.804 -1.391 13.644 1.00 92.38 188 VAL A N 1
ATOM 1552 C CA . VAL A 1 188 ? -21.259 -2.767 13.391 1.00 92.38 188 VAL A CA 1
ATOM 1553 C C . VAL A 1 188 ? -20.076 -3.724 13.521 1.00 92.38 188 VAL A C 1
ATOM 1555 O O . VAL A 1 188 ? -19.380 -4.024 12.554 1.00 92.38 188 VAL A O 1
ATOM 1558 N N . ARG A 1 189 ? -19.854 -4.250 14.734 1.00 91.12 189 ARG A N 1
ATOM 1559 C CA . ARG A 1 189 ? -18.678 -5.086 15.076 1.00 91.12 189 ARG A CA 1
ATOM 1560 C C . ARG A 1 189 ? -18.398 -6.223 14.090 1.00 91.12 189 ARG A C 1
ATOM 1562 O O . ARG A 1 189 ? -17.245 -6.446 13.739 1.00 91.12 189 ARG A O 1
ATOM 1569 N N . THR A 1 190 ? -19.421 -6.949 13.642 1.00 93.88 190 THR A N 1
ATOM 1570 C CA . THR A 1 190 ? -19.241 -8.047 12.676 1.00 93.88 190 THR A CA 1
ATOM 1571 C C . THR A 1 190 ? -18.759 -7.541 11.320 1.00 93.88 190 THR A C 1
ATOM 1573 O O . THR A 1 190 ? -17.839 -8.125 10.758 1.00 93.88 190 THR A O 1
ATOM 1576 N N . ALA A 1 191 ? -19.314 -6.426 10.837 1.00 95.56 191 ALA A N 1
ATOM 1577 C CA . ALA A 1 191 ? -18.897 -5.810 9.582 1.00 95.56 191 ALA A CA 1
ATOM 1578 C C . ALA A 1 191 ? -17.465 -5.267 9.685 1.00 95.56 191 ALA A C 1
ATOM 1580 O O . ALA A 1 191 ? -16.662 -5.511 8.796 1.00 95.56 191 ALA A O 1
ATOM 1581 N N . ILE A 1 192 ? -17.097 -4.640 10.809 1.00 96.50 192 ILE A N 1
ATOM 1582 C CA . ILE A 1 192 ? -15.720 -4.180 11.062 1.00 96.50 192 ILE A CA 1
ATOM 1583 C C . ILE A 1 192 ? -14.735 -5.356 10.985 1.00 96.50 192 ILE A C 1
ATOM 1585 O O . ILE A 1 192 ? -13.721 -5.279 10.293 1.00 96.50 192 ILE A O 1
ATOM 1589 N N . LYS A 1 193 ? -15.044 -6.465 11.671 1.00 95.69 193 LYS A N 1
ATOM 1590 C CA . LYS A 1 193 ? -14.222 -7.686 11.689 1.00 95.69 193 LYS A CA 1
ATOM 1591 C C . LYS A 1 193 ? -14.020 -8.260 10.280 1.00 95.69 193 LYS A C 1
ATOM 1593 O O . LYS A 1 193 ? -12.901 -8.625 9.914 1.00 95.69 193 LYS A O 1
ATOM 1598 N N . GLU A 1 194 ? -15.084 -8.329 9.486 1.00 96.56 194 GLU A N 1
ATOM 1599 C CA . GLU A 1 194 ? -15.036 -8.806 8.099 1.00 96.56 194 GLU A CA 1
ATOM 1600 C C . GLU A 1 194 ? -14.229 -7.862 7.197 1.00 96.56 194 GLU A C 1
ATOM 1602 O O . GLU A 1 194 ? -13.312 -8.314 6.504 1.00 96.56 194 GLU A O 1
ATOM 1607 N N . SER A 1 195 ? -14.498 -6.556 7.264 1.00 97.12 195 SER A N 1
ATOM 1608 C CA . SER A 1 195 ? -13.806 -5.533 6.475 1.00 97.12 195 SER A CA 1
ATOM 1609 C C . SER A 1 195 ? -12.310 -5.484 6.773 1.00 97.12 195 SER A C 1
ATOM 1611 O O . SER A 1 195 ? -11.511 -5.465 5.840 1.00 97.12 195 SER A O 1
ATOM 1613 N N . LEU A 1 196 ? -11.907 -5.558 8.047 1.00 97.31 196 LEU A N 1
ATOM 1614 C CA . LEU A 1 196 ? -10.493 -5.610 8.437 1.00 97.31 196 LEU A CA 1
ATOM 1615 C C . LEU A 1 196 ? -9.771 -6.822 7.834 1.00 97.31 196 LEU A C 1
ATOM 1617 O O . LEU A 1 196 ? -8.649 -6.692 7.347 1.00 97.31 196 LEU A O 1
ATOM 1621 N N . ASN A 1 197 ? -10.400 -8.000 7.841 1.00 96.50 197 ASN A N 1
ATOM 1622 C CA . ASN A 1 197 ? -9.799 -9.206 7.270 1.00 96.50 197 ASN A CA 1
ATOM 1623 C C . ASN A 1 197 ? -9.654 -9.111 5.748 1.00 96.50 197 ASN A C 1
ATOM 1625 O O . ASN A 1 197 ? -8.612 -9.488 5.212 1.00 96.50 197 ASN A O 1
ATOM 1629 N N . ILE A 1 198 ? -10.671 -8.593 5.054 1.00 94.88 198 ILE A N 1
ATOM 1630 C CA . ILE A 1 198 ? -10.610 -8.387 3.602 1.00 94.88 198 ILE A CA 1
ATOM 1631 C C . ILE A 1 198 ? -9.514 -7.376 3.264 1.00 94.88 198 ILE A C 1
ATOM 1633 O O . ILE A 1 198 ? -8.648 -7.666 2.439 1.00 94.88 198 ILE A O 1
ATOM 1637 N N . TYR A 1 199 ? -9.513 -6.229 3.945 1.00 96.00 199 TYR A N 1
ATOM 1638 C CA . TYR A 1 199 ? -8.525 -5.176 3.742 1.00 96.00 199 TYR A CA 1
ATOM 1639 C C . TYR A 1 199 ? -7.101 -5.689 3.980 1.00 96.00 199 TYR A C 1
ATOM 1641 O O . TYR A 1 199 ? -6.210 -5.461 3.163 1.00 96.00 199 TYR A O 1
ATOM 1649 N N . LYS A 1 200 ? -6.905 -6.481 5.046 1.00 96.69 200 LYS A N 1
ATOM 1650 C CA . LYS A 1 200 ? -5.624 -7.126 5.342 1.00 96.69 200 LYS A CA 1
ATOM 1651 C C . LYS A 1 200 ? -5.107 -7.959 4.183 1.00 96.69 200 LYS A C 1
ATOM 1653 O O . LYS A 1 200 ? -3.930 -7.850 3.847 1.00 96.69 200 LYS A O 1
ATOM 1658 N N . VAL A 1 201 ? -5.952 -8.824 3.627 1.00 93.06 201 VAL A N 1
ATOM 1659 C CA . VAL A 1 201 ? -5.556 -9.720 2.535 1.00 93.06 201 VAL A CA 1
ATOM 1660 C C . VAL A 1 201 ? -5.177 -8.907 1.302 1.00 93.06 201 VAL A C 1
ATOM 1662 O O . VAL A 1 201 ? -4.081 -9.091 0.781 1.00 93.06 201 VAL A O 1
ATOM 1665 N N . LEU A 1 202 ? -6.034 -7.966 0.896 1.00 92.81 202 LEU A N 1
ATOM 1666 C CA . LEU A 1 202 ? -5.810 -7.146 -0.296 1.00 92.81 202 LEU A CA 1
ATOM 1667 C C . LEU A 1 202 ? -4.510 -6.350 -0.206 1.00 92.81 202 LEU A C 1
ATOM 1669 O O . LEU A 1 202 ? -3.666 -6.462 -1.091 1.00 92.81 202 LEU A O 1
ATOM 1673 N N . LEU A 1 203 ? -4.320 -5.610 0.887 1.00 96.69 203 LEU A N 1
ATOM 1674 C CA . LEU A 1 203 ? -3.143 -4.763 1.046 1.00 96.69 203 LEU A CA 1
ATOM 1675 C C . LEU A 1 203 ? -1.857 -5.585 1.225 1.00 96.69 203 LEU A C 1
ATOM 1677 O O . LEU A 1 203 ? -0.807 -5.191 0.732 1.00 96.69 203 LEU A O 1
ATOM 1681 N N . SER A 1 204 ? -1.923 -6.756 1.874 1.00 90.25 204 SER A N 1
ATOM 1682 C CA . SER A 1 204 ? -0.748 -7.639 1.992 1.00 90.25 204 SER A CA 1
ATOM 1683 C C . SER A 1 204 ? -0.305 -8.186 0.634 1.00 90.25 204 SER A C 1
ATOM 1685 O O . SER A 1 204 ? 0.888 -8.202 0.346 1.00 90.25 204 SER A O 1
ATOM 1687 N N . GLU A 1 205 ? -1.246 -8.655 -0.194 1.00 87.50 205 GLU A N 1
ATOM 1688 C CA . GLU A 1 205 ? -0.937 -9.163 -1.539 1.00 87.50 205 GLU A CA 1
ATOM 1689 C C . GLU A 1 205 ? -0.372 -8.067 -2.443 1.00 87.50 205 GLU A C 1
ATOM 1691 O O . GLU A 1 205 ? 0.546 -8.317 -3.223 1.00 87.50 205 GLU A O 1
ATOM 1696 N N . HIS A 1 206 ? -0.921 -6.864 -2.322 1.00 93.06 206 HIS A N 1
ATOM 1697 C CA . HIS A 1 206 ? -0.511 -5.694 -3.077 1.00 93.06 206 HIS A CA 1
ATOM 1698 C C . HIS A 1 206 ? 0.933 -5.272 -2.764 1.00 93.06 206 HIS A C 1
ATOM 1700 O O . HIS A 1 206 ? 1.774 -5.273 -3.661 1.00 93.06 206 HIS A O 1
ATOM 1706 N N . ILE A 1 207 ? 1.263 -5.099 -1.477 1.00 92.88 207 ILE A N 1
ATOM 1707 C CA . ILE A 1 207 ? 2.623 -4.757 -1.018 1.00 92.88 207 ILE A CA 1
ATOM 1708 C C . ILE A 1 207 ? 3.660 -5.782 -1.498 1.00 92.88 207 ILE A C 1
ATOM 1710 O O . ILE A 1 207 ? 4.787 -5.428 -1.842 1.00 92.88 207 ILE A O 1
ATOM 1714 N N . ILE A 1 208 ? 3.306 -7.073 -1.537 1.00 86.44 208 ILE A N 1
ATOM 1715 C CA . ILE A 1 208 ? 4.209 -8.117 -2.046 1.00 86.44 208 ILE A CA 1
ATOM 1716 C C . ILE A 1 208 ? 4.504 -7.901 -3.535 1.00 86.44 208 ILE A C 1
ATOM 1718 O O . ILE A 1 208 ? 5.660 -7.996 -3.946 1.00 86.44 208 ILE A O 1
ATOM 1722 N N . LYS A 1 209 ? 3.487 -7.591 -4.350 1.00 84.62 209 LYS A N 1
ATOM 1723 C CA . LYS A 1 209 ? 3.689 -7.300 -5.780 1.00 84.62 209 LYS A CA 1
ATOM 1724 C C . LYS A 1 209 ? 4.583 -6.082 -5.965 1.00 84.62 209 LYS A C 1
ATOM 1726 O O . LYS A 1 209 ? 5.443 -6.086 -6.844 1.00 84.62 209 LYS A O 1
ATOM 1731 N N . GLU A 1 210 ? 4.425 -5.073 -5.127 1.00 90.44 210 GLU A N 1
ATOM 1732 C CA . GLU A 1 210 ? 5.246 -3.872 -5.190 1.00 90.44 210 GLU A CA 1
ATOM 1733 C C . GLU A 1 210 ? 6.703 -4.150 -4.860 1.00 90.44 210 GLU A C 1
ATOM 1735 O O . GLU A 1 210 ? 7.588 -3.896 -5.678 1.00 90.44 210 GLU A O 1
ATOM 1740 N N . GLU A 1 211 ? 6.957 -4.737 -3.692 1.00 88.69 211 GLU A N 1
ATOM 1741 C CA . GLU A 1 211 ? 8.314 -4.960 -3.199 1.00 88.69 211 GLU A CA 1
ATOM 1742 C C . GLU A 1 211 ? 9.076 -6.008 -4.016 1.00 88.69 211 GLU A C 1
ATOM 1744 O O . GLU A 1 211 ? 10.271 -5.839 -4.272 1.00 88.69 211 GLU A O 1
ATOM 1749 N N . GLU A 1 212 ? 8.414 -7.092 -4.431 1.00 82.25 212 GLU A N 1
ATOM 1750 C CA . GLU A 1 212 ? 9.085 -8.214 -5.097 1.00 82.25 212 GLU A CA 1
ATOM 1751 C C . GLU A 1 212 ? 9.149 -8.064 -6.619 1.00 82.25 212 GLU A C 1
ATOM 1753 O O . GLU A 1 212 ? 10.042 -8.636 -7.252 1.00 82.25 212 GLU A O 1
ATOM 1758 N N . VAL A 1 213 ? 8.225 -7.306 -7.220 1.00 81.12 213 VAL A N 1
ATOM 1759 C CA . VAL A 1 213 ? 8.064 -7.254 -8.679 1.00 81.12 213 VAL A CA 1
ATOM 1760 C C . VAL A 1 213 ? 8.175 -5.827 -9.204 1.00 81.12 213 VAL A C 1
ATOM 1762 O O . VAL A 1 213 ? 9.095 -5.530 -9.973 1.00 81.12 213 VAL A O 1
ATOM 1765 N N . LEU A 1 214 ? 7.275 -4.936 -8.786 1.00 87.00 214 LEU A N 1
ATOM 1766 C CA . LEU A 1 214 ? 7.135 -3.617 -9.395 1.00 87.00 214 LEU A CA 1
ATOM 1767 C C . LEU A 1 214 ? 8.323 -2.704 -9.086 1.00 87.00 214 LEU A C 1
ATOM 1769 O O . LEU A 1 214 ? 8.990 -2.251 -10.014 1.00 87.00 214 LEU A O 1
ATOM 1773 N N . PHE A 1 215 ? 8.639 -2.452 -7.814 1.00 92.50 215 PHE A N 1
ATOM 1774 C CA . PHE A 1 215 ? 9.720 -1.542 -7.432 1.00 92.50 215 PHE A CA 1
ATOM 1775 C C . PHE A 1 215 ? 11.078 -1.983 -7.979 1.00 92.50 215 PHE A C 1
ATOM 1777 O O . PHE A 1 215 ? 11.773 -1.134 -8.539 1.00 92.50 215 PHE A O 1
ATOM 1784 N N . PRO A 1 216 ? 11.482 -3.272 -7.917 1.00 86.06 216 PRO A N 1
ATOM 1785 C CA . PRO A 1 216 ? 12.709 -3.712 -8.573 1.00 86.06 216 PRO A CA 1
ATOM 1786 C C . PRO A 1 216 ? 12.707 -3.447 -10.081 1.00 86.06 216 PRO A C 1
ATOM 1788 O O . PRO A 1 216 ? 13.751 -3.099 -10.637 1.00 86.06 216 PRO A O 1
ATOM 1791 N N . TRP A 1 217 ? 11.570 -3.635 -10.757 1.00 86.12 217 TRP A N 1
ATOM 1792 C CA . TRP A 1 217 ? 11.449 -3.375 -12.190 1.00 86.12 217 TRP A CA 1
ATOM 1793 C C . TRP A 1 217 ? 11.563 -1.880 -12.515 1.00 86.12 217 TRP A C 1
ATOM 1795 O O . TRP A 1 217 ? 12.404 -1.510 -13.339 1.00 86.12 217 TRP A O 1
ATOM 1805 N N . ILE A 1 218 ? 10.830 -1.017 -11.805 1.00 89.69 218 ILE A N 1
ATOM 1806 C CA . ILE A 1 218 ? 10.899 0.442 -11.984 1.00 89.69 218 ILE A CA 1
ATOM 1807 C C . ILE A 1 218 ? 12.309 0.959 -11.663 1.00 89.69 218 ILE A C 1
ATOM 1809 O O . ILE A 1 218 ? 12.879 1.731 -12.434 1.00 89.69 218 ILE A O 1
ATOM 1813 N N . GLU A 1 219 ? 12.922 0.491 -10.573 1.00 88.69 219 GLU A N 1
ATOM 1814 C CA . GLU A 1 219 ? 14.283 0.862 -10.165 1.00 88.69 219 GLU A CA 1
ATOM 1815 C C . GLU A 1 219 ? 15.305 0.602 -11.285 1.00 88.69 219 GLU A C 1
ATOM 1817 O O . GLU A 1 219 ? 16.226 1.396 -11.473 1.00 88.69 219 GLU A O 1
ATOM 1822 N N . ARG A 1 220 ? 15.156 -0.471 -12.071 1.00 87.00 220 ARG A N 1
ATOM 1823 C CA . ARG A 1 220 ? 16.042 -0.738 -13.221 1.00 87.00 220 ARG A CA 1
ATOM 1824 C C . ARG A 1 220 ? 15.722 0.128 -14.438 1.00 87.00 220 ARG A C 1
ATOM 1826 O O . ARG A 1 220 ? 16.624 0.408 -15.223 1.00 87.00 220 ARG A O 1
ATOM 1833 N N . HIS A 1 221 ? 14.462 0.521 -14.601 1.00 85.88 221 HIS A N 1
ATOM 1834 C CA . HIS A 1 221 ? 13.991 1.261 -15.769 1.00 85.88 221 HIS A CA 1
ATOM 1835 C C . HIS A 1 221 ? 14.267 2.770 -15.672 1.00 85.88 221 HIS A C 1
ATOM 1837 O O . HIS A 1 221 ? 14.447 3.440 -16.688 1.00 85.88 221 HIS A O 1
ATOM 1843 N N . LEU A 1 222 ? 14.337 3.315 -14.454 1.00 89.12 222 LEU A N 1
ATOM 1844 C CA . LEU A 1 222 ? 14.608 4.734 -14.234 1.00 89.12 222 LEU A CA 1
ATOM 1845 C C . LEU A 1 222 ? 16.105 5.064 -14.280 1.00 89.12 222 LEU A C 1
ATOM 1847 O O . LEU A 1 222 ? 16.951 4.394 -13.682 1.00 89.12 222 LEU A O 1
ATOM 1851 N N . SER A 1 223 ? 16.434 6.177 -14.934 1.00 91.69 223 SER A N 1
ATOM 1852 C CA . SER A 1 223 ? 17.769 6.780 -14.877 1.00 91.69 223 SER A CA 1
ATOM 1853 C C . SER A 1 223 ? 18.069 7.375 -13.494 1.00 91.69 223 SER A C 1
ATOM 1855 O O . SER A 1 223 ? 17.161 7.697 -12.729 1.00 91.69 223 SER A O 1
ATOM 1857 N N . ALA A 1 224 ? 19.352 7.593 -13.182 1.00 91.31 224 ALA A N 1
ATOM 1858 C CA . ALA A 1 224 ? 19.755 8.249 -11.932 1.00 91.31 224 ALA A CA 1
ATOM 1859 C C . ALA A 1 224 ? 19.096 9.632 -11.756 1.00 91.31 224 ALA A C 1
ATOM 1861 O O . ALA A 1 224 ? 18.584 9.928 -10.686 1.00 91.31 224 ALA A O 1
ATOM 1862 N N . ALA A 1 225 ? 19.011 10.428 -12.828 1.00 92.75 225 ALA A N 1
ATOM 1863 C CA . ALA A 1 225 ? 18.372 11.743 -12.788 1.00 92.75 225 ALA A CA 1
ATOM 1864 C C . ALA A 1 225 ? 16.865 11.667 -12.486 1.00 92.75 225 ALA A C 1
ATOM 1866 O O . ALA A 1 225 ? 16.350 12.505 -11.754 1.00 92.75 225 ALA A O 1
ATOM 1867 N N . GLN A 1 226 ? 16.158 10.658 -13.012 1.00 93.88 226 GLN A N 1
ATOM 1868 C CA . GLN A 1 226 ? 14.743 10.439 -12.684 1.00 93.88 226 GLN A CA 1
ATOM 1869 C C . GLN A 1 226 ? 14.561 10.025 -11.220 1.00 93.88 226 GLN A C 1
ATOM 1871 O O . GLN A 1 226 ? 13.622 10.475 -10.574 1.00 93.88 226 GLN A O 1
ATOM 1876 N N . LYS A 1 227 ? 15.467 9.206 -10.673 1.00 94.06 227 LYS A N 1
ATOM 1877 C CA . LYS A 1 227 ? 15.435 8.819 -9.253 1.00 94.06 227 LYS A CA 1
ATOM 1878 C C . LYS A 1 227 ? 15.721 10.002 -8.329 1.00 94.06 227 LYS A C 1
ATOM 1880 O O . LYS A 1 227 ? 15.064 10.133 -7.300 1.00 94.06 227 LYS A O 1
ATOM 1885 N N . ASP A 1 228 ? 16.660 10.868 -8.704 1.00 93.75 228 ASP A N 1
AT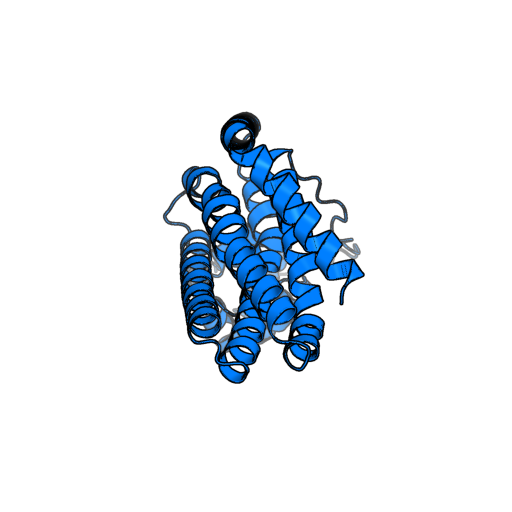OM 1886 C CA . ASP A 1 228 ? 16.953 12.093 -7.957 1.00 93.75 228 ASP A CA 1
ATOM 1887 C C . ASP A 1 228 ? 15.750 13.051 -7.966 1.00 93.75 228 ASP A C 1
ATOM 1889 O O . ASP A 1 228 ? 15.383 13.575 -6.915 1.00 93.75 228 ASP A O 1
ATOM 1893 N N . ASP A 1 229 ? 15.093 13.228 -9.119 1.00 94.56 229 ASP A N 1
ATOM 1894 C CA . ASP A 1 229 ? 13.864 14.026 -9.245 1.00 94.56 229 ASP A CA 1
ATOM 1895 C C . ASP A 1 229 ? 12.719 13.469 -8.382 1.00 94.56 229 ASP A C 1
ATOM 1897 O O . ASP A 1 229 ? 12.092 14.216 -7.630 1.00 94.56 229 ASP A O 1
ATOM 1901 N N . LEU A 1 230 ? 12.494 12.149 -8.408 1.00 95.19 230 LEU A N 1
ATOM 1902 C CA . LEU A 1 230 ? 11.516 11.489 -7.532 1.00 95.19 230 LEU A CA 1
ATOM 1903 C C . LEU A 1 230 ? 11.827 11.716 -6.052 1.00 95.19 230 LEU A C 1
ATOM 1905 O O . LEU A 1 230 ? 10.935 12.034 -5.268 1.00 95.19 230 LEU A O 1
ATOM 1909 N N . ASN A 1 231 ? 13.096 11.589 -5.662 1.00 93.94 231 ASN A N 1
ATOM 1910 C CA . ASN A 1 231 ? 13.498 11.801 -4.279 1.00 93.94 231 ASN A CA 1
ATOM 1911 C C . ASN A 1 231 ? 13.237 13.242 -3.813 1.00 93.94 231 ASN A C 1
ATOM 1913 O O . ASN A 1 231 ? 12.820 13.440 -2.673 1.00 93.94 231 ASN A O 1
ATOM 1917 N N . LEU A 1 232 ? 13.459 14.238 -4.677 1.00 92.75 232 LEU A N 1
ATOM 1918 C CA . LEU A 1 232 ? 13.149 15.637 -4.370 1.00 92.75 232 LEU A CA 1
ATOM 1919 C C . LEU A 1 232 ? 11.644 15.850 -4.173 1.00 92.75 232 LEU A C 1
ATOM 1921 O O . LEU A 1 232 ? 11.259 16.436 -3.164 1.00 92.75 232 LEU A O 1
ATOM 1925 N N . LYS A 1 233 ? 10.802 15.295 -5.054 1.00 92.38 233 LYS A N 1
ATOM 1926 C CA . LYS A 1 233 ? 9.336 15.350 -4.904 1.00 92.38 233 LYS A CA 1
ATOM 1927 C C . LYS A 1 233 ? 8.870 14.726 -3.589 1.00 92.38 233 LYS A C 1
ATOM 1929 O O . LYS A 1 233 ? 8.036 15.294 -2.893 1.00 92.38 233 LYS A O 1
ATOM 1934 N N . PHE A 1 234 ? 9.452 13.591 -3.200 1.00 92.19 234 PHE A N 1
ATOM 1935 C CA . PHE A 1 234 ? 9.122 12.954 -1.923 1.00 92.19 234 PHE A CA 1
ATOM 1936 C C . PHE A 1 234 ? 9.534 13.811 -0.726 1.00 92.19 234 PHE A C 1
ATOM 1938 O O . PHE A 1 234 ? 8.783 13.893 0.237 1.00 92.19 234 PHE A O 1
ATOM 1945 N N . ILE A 1 235 ? 10.695 14.473 -0.779 1.00 89.00 235 ILE A N 1
ATOM 1946 C CA . ILE A 1 235 ? 11.127 15.402 0.278 1.00 89.00 235 ILE A CA 1
ATOM 1947 C C . ILE A 1 235 ? 10.156 16.586 0.405 1.00 89.00 235 ILE A C 1
ATOM 1949 O O . ILE A 1 235 ? 9.859 17.011 1.522 1.00 89.00 235 ILE A O 1
ATOM 1953 N N . GLU A 1 236 ? 9.658 17.119 -0.712 1.00 88.00 236 GLU A N 1
ATOM 1954 C CA . GLU A 1 236 ? 8.672 18.207 -0.705 1.00 88.00 236 GLU A CA 1
ATOM 1955 C C . GLU A 1 236 ? 7.365 17.761 -0.033 1.00 88.00 236 GLU A C 1
ATOM 1957 O O . GLU A 1 236 ? 6.934 18.400 0.929 1.00 88.00 236 GLU A O 1
ATOM 1962 N N . LEU A 1 237 ? 6.809 16.613 -0.442 1.00 85.38 237 LEU A N 1
ATOM 1963 C CA . LEU A 1 237 ? 5.610 16.034 0.177 1.00 85.38 237 LEU A CA 1
ATOM 1964 C C . LEU A 1 237 ? 5.797 15.726 1.666 1.00 85.38 237 LEU A C 1
ATOM 1966 O O . LEU A 1 237 ? 4.923 16.004 2.488 1.00 85.38 237 LEU A O 1
ATOM 1970 N N . GLU A 1 238 ? 6.939 15.146 2.028 1.00 82.62 238 GLU A N 1
ATOM 1971 C CA . GLU A 1 238 ? 7.274 14.822 3.414 1.00 82.62 238 GLU A CA 1
ATOM 1972 C C . GLU A 1 238 ? 7.415 16.071 4.266 1.00 82.62 238 GLU A C 1
ATOM 1974 O O . GLU A 1 238 ? 6.980 16.064 5.405 1.00 82.62 238 GLU A O 1
ATOM 1979 N N . THR A 1 239 ? 7.953 17.172 3.743 1.00 76.75 239 THR A N 1
ATOM 1980 C CA . THR A 1 239 ? 8.061 18.416 4.522 1.00 76.75 239 THR A CA 1
ATOM 1981 C C . THR A 1 239 ? 6.685 18.912 4.980 1.00 76.75 239 THR A C 1
ATOM 1983 O O . THR A 1 239 ? 6.548 19.425 6.091 1.00 76.75 239 THR A O 1
ATOM 1986 N N . GLU A 1 240 ? 5.656 18.701 4.160 1.00 70.56 240 GLU A N 1
ATOM 1987 C CA . GLU A 1 240 ? 4.261 19.004 4.492 1.00 70.56 240 GLU A CA 1
ATOM 1988 C C . GLU A 1 240 ? 3.601 17.906 5.354 1.00 70.56 240 GLU A C 1
ATOM 1990 O O . GLU A 1 240 ? 2.622 18.169 6.054 1.00 70.56 240 GLU A O 1
ATOM 1995 N N . SER A 1 241 ? 4.181 16.700 5.362 1.00 74.44 241 SER A N 1
ATOM 1996 C CA . SER A 1 241 ? 3.618 15.465 5.927 1.00 74.44 241 SER A CA 1
ATOM 1997 C C . SER A 1 241 ? 4.417 14.851 7.085 1.00 74.44 241 SER A C 1
ATOM 1999 O O . SER A 1 241 ? 4.023 13.805 7.588 1.00 74.44 241 SER A O 1
ATOM 2001 N N . LEU A 1 242 ? 5.492 15.486 7.570 1.00 70.94 242 LEU A N 1
ATOM 2002 C CA . LEU A 1 242 ? 6.339 14.999 8.679 1.00 70.94 242 LEU A CA 1
ATOM 2003 C C . LEU A 1 242 ? 5.509 14.653 9.926 1.00 70.94 242 LEU A C 1
ATOM 2005 O O . LEU A 1 242 ? 5.802 13.710 10.657 1.00 70.94 242 LEU A O 1
ATOM 2009 N N . VAL A 1 243 ? 4.420 15.396 10.129 1.00 79.19 243 VAL A N 1
ATOM 2010 C CA . VAL A 1 243 ? 3.455 15.175 11.209 1.00 79.19 243 VAL A CA 1
ATOM 2011 C C . VAL A 1 243 ? 2.727 13.830 11.066 1.00 79.19 243 VAL A C 1
ATOM 2013 O O . VAL A 1 243 ? 2.370 13.232 12.077 1.00 79.19 243 VAL A O 1
ATOM 2016 N N . LEU A 1 244 ? 2.505 13.336 9.843 1.00 85.44 244 LEU A N 1
ATOM 2017 C CA . LEU A 1 244 ? 1.839 12.055 9.584 1.00 85.44 244 LEU A CA 1
ATOM 2018 C C . LEU A 1 244 ? 2.737 10.876 9.963 1.00 85.44 244 LEU A C 1
ATOM 2020 O O . LEU A 1 244 ? 2.276 9.995 10.687 1.00 85.44 244 LEU A O 1
ATOM 2024 N N . ASP A 1 245 ? 4.007 10.876 9.547 1.00 86.00 245 ASP A N 1
ATOM 2025 C CA . ASP A 1 245 ? 4.936 9.788 9.883 1.00 86.00 245 ASP A CA 1
ATOM 2026 C C . ASP A 1 245 ? 5.111 9.657 11.404 1.00 86.00 245 ASP A C 1
ATOM 2028 O O . ASP A 1 245 ? 5.010 8.554 11.949 1.00 86.00 245 ASP A O 1
ATOM 2032 N N . GLU A 1 246 ? 5.289 10.771 12.121 1.00 89.69 246 GLU A N 1
ATOM 2033 C CA . GLU A 1 246 ? 5.366 10.765 13.587 1.00 89.69 246 GLU A CA 1
ATOM 2034 C C . GLU A 1 246 ? 4.044 10.320 14.237 1.00 89.69 246 GLU A C 1
ATOM 2036 O O . GLU A 1 246 ? 4.056 9.464 15.130 1.00 89.69 246 GLU A O 1
ATOM 2041 N N . LYS A 1 247 ? 2.899 10.852 13.771 1.00 92.75 247 LYS A N 1
ATOM 2042 C CA . LYS A 1 247 ? 1.557 10.495 14.271 1.00 92.75 247 LYS A CA 1
ATOM 2043 C C . LYS A 1 247 ? 1.330 8.990 14.182 1.00 92.75 247 LYS A C 1
ATOM 2045 O O . LYS A 1 247 ? 0.916 8.374 15.166 1.00 92.75 247 LYS A O 1
ATOM 2050 N N . TYR A 1 248 ? 1.580 8.396 13.019 1.00 95.50 248 TYR A N 1
ATOM 2051 C CA . TYR A 1 248 ? 1.223 7.002 12.789 1.00 95.50 248 TYR A CA 1
ATOM 2052 C C . TYR A 1 248 ? 2.249 6.021 13.341 1.00 95.50 248 TYR A C 1
ATOM 2054 O O . TYR A 1 248 ? 1.846 4.972 13.834 1.00 95.50 248 TYR A O 1
ATOM 2062 N N . ASN A 1 249 ? 3.537 6.371 13.404 1.00 94.88 249 ASN A N 1
ATOM 2063 C CA . ASN A 1 249 ? 4.485 5.573 14.186 1.00 94.88 249 ASN A CA 1
ATOM 2064 C C . ASN A 1 249 ? 4.068 5.506 15.662 1.00 94.88 249 ASN A C 1
ATOM 2066 O O . ASN A 1 249 ? 3.999 4.413 16.226 1.00 94.88 249 ASN A O 1
ATOM 2070 N N . ALA A 1 250 ? 3.709 6.644 16.267 1.00 95.25 250 ALA A N 1
ATOM 2071 C CA . ALA A 1 250 ? 3.238 6.681 17.649 1.00 95.25 250 ALA A CA 1
ATOM 2072 C C . ALA A 1 250 ? 1.938 5.880 17.849 1.00 95.25 250 ALA A C 1
ATOM 2074 O O . ALA A 1 250 ? 1.797 5.184 18.857 1.00 95.25 250 ALA A O 1
ATOM 2075 N N . LEU A 1 251 ? 1.011 5.937 16.884 1.00 95.56 251 LEU A N 1
ATOM 2076 C CA . LEU A 1 251 ? -0.198 5.113 16.890 1.00 95.56 251 LEU A CA 1
ATOM 2077 C C . LEU A 1 251 ? 0.143 3.619 16.890 1.00 95.56 251 LEU A C 1
ATOM 2079 O O . LEU A 1 251 ? -0.317 2.891 17.767 1.00 95.56 251 LEU A O 1
ATOM 2083 N N . ILE A 1 252 ? 0.953 3.154 15.936 1.00 97.44 252 ILE A N 1
ATOM 2084 C CA . ILE A 1 252 ? 1.280 1.727 15.828 1.00 97.44 252 ILE A CA 1
ATOM 2085 C C . ILE A 1 252 ? 2.025 1.245 17.075 1.00 97.44 252 ILE A C 1
ATOM 2087 O O . ILE A 1 252 ? 1.683 0.195 17.611 1.00 97.44 252 ILE A O 1
ATOM 2091 N N . GLU A 1 253 ? 2.957 2.031 17.618 1.00 97.00 253 GLU A N 1
ATOM 2092 C CA . GLU A 1 253 ? 3.631 1.696 18.880 1.00 97.00 253 GLU A CA 1
ATOM 2093 C C . GLU A 1 253 ? 2.682 1.633 20.084 1.00 97.00 253 GLU A C 1
ATOM 2095 O O . GLU A 1 253 ? 2.879 0.815 20.988 1.00 97.00 253 GLU A O 1
ATOM 2100 N N . LYS A 1 254 ? 1.674 2.512 20.142 1.00 94.81 254 LYS A N 1
ATOM 2101 C CA . LYS A 1 254 ? 0.627 2.472 21.172 1.00 94.81 254 LYS A CA 1
ATOM 2102 C C . LYS A 1 254 ? -0.174 1.177 21.048 1.00 94.81 254 LYS A C 1
ATOM 2104 O O . LYS A 1 254 ? -0.329 0.477 22.046 1.00 94.81 254 LYS A O 1
ATOM 2109 N N . LEU A 1 255 ? -0.632 0.841 19.841 1.00 94.69 255 LEU A N 1
ATOM 2110 C CA . LEU A 1 255 ? -1.414 -0.371 19.589 1.00 94.69 255 LEU A CA 1
ATOM 2111 C C . LEU A 1 255 ? -0.612 -1.647 19.882 1.00 94.69 255 LEU A C 1
ATOM 2113 O O . LEU A 1 255 ? -1.142 -2.562 20.497 1.00 94.69 255 LEU A O 1
ATOM 2117 N N . GLU A 1 256 ? 0.674 -1.695 19.526 1.00 96.06 256 GLU A N 1
ATOM 2118 C CA . GLU A 1 256 ? 1.566 -2.829 19.827 1.00 96.06 256 GLU A CA 1
ATOM 2119 C C . GLU A 1 256 ? 1.776 -3.071 21.328 1.00 96.06 256 GLU A C 1
ATOM 2121 O O . GLU A 1 256 ? 2.087 -4.191 21.730 1.00 96.06 256 GLU A O 1
ATOM 2126 N N . LYS A 1 257 ? 1.658 -2.025 22.156 1.00 94.19 257 LYS A N 1
ATOM 2127 C CA . LYS A 1 257 ? 1.757 -2.133 23.622 1.00 94.19 257 LYS A CA 1
ATOM 2128 C C . LYS A 1 257 ? 0.425 -2.497 24.267 1.00 94.19 257 LYS A C 1
ATOM 2130 O O . LYS A 1 257 ? 0.429 -3.110 25.331 1.00 94.19 257 LYS A O 1
ATOM 2135 N N . LEU A 1 258 ? -0.674 -2.049 23.666 1.00 89.44 258 LEU A N 1
ATOM 2136 C CA . LEU A 1 258 ? -2.023 -2.221 24.190 1.00 89.44 258 LEU A CA 1
ATOM 2137 C C . LEU A 1 258 ? -2.596 -3.612 23.883 1.00 89.44 258 LEU A C 1
ATOM 2139 O O . LEU A 1 258 ? -3.246 -4.200 24.743 1.00 89.44 258 LEU A O 1
ATOM 2143 N N . LEU A 1 259 ? -2.337 -4.124 22.675 1.00 88.69 259 LEU A N 1
ATOM 2144 C CA . LEU A 1 259 ? -2.845 -5.390 22.135 1.00 88.69 259 LEU A CA 1
ATOM 2145 C C . LEU A 1 259 ? -1.818 -6.525 22.268 1.00 88.69 259 LEU A C 1
ATOM 2147 O O . LEU A 1 259 ? -2.184 -7.705 22.448 1.00 88.69 259 LEU A O 1
#